Protein AF-A0A5M9Z0C1-F1 (afdb_monomer)

Secondary structure (DSSP, 8-state):
---SSSHHHHHHHHHHHHHT---EEE--GGGPPPHHHHHHHHHHHHHH----EEES-HHHHHTT-SEEEE--SS-TT-S--HHHHHHHGGG-B-HHHHHHT---GGG-EEEE-S---SSSSSHHHHHHHHHH--S-SSB-HHHHTSTTB-HHHHHHHHHHHHHHHHHHHHS---------S-S--EEEETTEEEE-S----HHHHHHHHHHHTT-SEEEEEESSSS-EETTTSTT-EE--EEEHHHHHHHHHTT-S-TTTHHHHHHHHHHHHHHHS-EEEEEEGGGTT-GGGT-SEEEE-

InterPro domains:
  IPR003964 Carbamate kinase [PTHR30409] (169-298)
  IPR006131 Aspartate/ornithine carbamoyltransferase, Asp/Orn-binding domain [PF00185] (1-168)
  IPR036393 Acetylglutamate kinase-like superfamily [G3DSA:3.40.1160.10] (154-300)
  IPR036393 Acetylglutamate kinase-like superfamily [SSF53633] (106-299)
  IPR036901 Aspartate/ornithine carbamoyltransferase superfamily [G3DSA:3.40.50.1370] (1-153)
  IPR036901 Aspartate/ornithine carbamoyltransferase superfamily [SSF53671] (1-172)

Radius of gyration: 29.23 Å; Cα contacts (8 Å, |Δi|>4): 513; chains: 1; bounding box: 68×36×75 Å

Structure (mmCIF, N/CA/C/O backbone):
data_AF-A0A5M9Z0C1-F1
#
_entry.id   AF-A0A5M9Z0C1-F1
#
loop_
_atom_site.group_PDB
_atom_site.id
_atom_site.type_symbol
_atom_site.label_atom_id
_atom_site.label_alt_id
_atom_site.label_comp_id
_atom_site.label_asym_id
_atom_site.label_entity_id
_atom_site.label_seq_id
_atom_site.pdbx_PDB_ins_code
_atom_site.Cartn_x
_atom_site.Cartn_y
_atom_site.Cartn_z
_atom_site.occupancy
_atom_site.B_iso_or_equiv
_atom_site.auth_seq_id
_atom_site.auth_comp_id
_atom_site.auth_asym_id
_atom_site.auth_atom_id
_atom_site.pdbx_PDB_model_num
ATOM 1 N N . MET A 1 1 ? 11.434 -4.788 -15.124 1.00 98.00 1 MET A N 1
ATOM 2 C CA . MET A 1 1 ? 12.426 -5.330 -16.077 1.00 98.00 1 MET A CA 1
ATOM 3 C C . MET A 1 1 ? 13.803 -5.066 -15.500 1.00 98.00 1 MET A C 1
ATOM 5 O O . MET A 1 1 ? 13.953 -4.047 -14.844 1.00 98.00 1 MET A O 1
ATOM 9 N N . GLY A 1 2 ? 14.785 -5.940 -15.724 1.00 97.00 2 GLY A N 1
ATOM 10 C CA . GLY A 1 2 ? 16.167 -5.675 -15.308 1.00 97.00 2 GLY A CA 1
ATOM 11 C C . GLY A 1 2 ? 16.589 -6.477 -14.077 1.00 97.00 2 GLY A C 1
ATOM 12 O O . GLY A 1 2 ? 16.351 -7.685 -14.029 1.00 97.00 2 GLY A O 1
ATOM 13 N N . ASP A 1 3 ? 17.267 -5.837 -13.124 1.00 96.38 3 ASP A N 1
ATOM 14 C CA . ASP A 1 3 ? 17.680 -6.489 -11.877 1.00 96.38 3 ASP A CA 1
ATOM 15 C C . ASP A 1 3 ? 16.463 -6.711 -10.969 1.00 96.38 3 ASP A C 1
ATOM 17 O O . ASP A 1 3 ? 15.737 -5.778 -10.663 1.00 96.38 3 ASP A O 1
ATOM 21 N N . GLY A 1 4 ? 16.203 -7.959 -10.579 1.00 96.19 4 GLY A N 1
ATOM 22 C CA . GLY A 1 4 ? 15.094 -8.310 -9.694 1.00 96.19 4 GLY A CA 1
ATOM 23 C C . GLY A 1 4 ? 15.469 -8.362 -8.215 1.00 96.19 4 GLY A C 1
ATOM 24 O O . GLY A 1 4 ? 14.629 -8.783 -7.418 1.00 96.19 4 GLY A O 1
ATOM 25 N N . ARG A 1 5 ? 16.715 -8.014 -7.859 1.00 92.75 5 ARG A N 1
ATOM 26 C CA . ARG A 1 5 ? 17.241 -7.988 -6.480 1.00 92.75 5 ARG A CA 1
ATOM 27 C C . ARG A 1 5 ? 17.520 -6.590 -5.952 1.00 92.75 5 ARG A C 1
ATOM 29 O O . ARG A 1 5 ? 18.060 -6.455 -4.854 1.00 92.75 5 ARG A O 1
ATOM 36 N N . ASP A 1 6 ? 17.236 -5.569 -6.741 1.00 91.56 6 ASP A N 1
ATOM 37 C CA . ASP A 1 6 ? 17.398 -4.208 -6.281 1.00 91.56 6 ASP A CA 1
ATOM 38 C C . ASP A 1 6 ? 16.243 -3.827 -5.332 1.00 91.56 6 ASP A C 1
ATOM 40 O O . ASP A 1 6 ? 15.186 -4.466 -5.270 1.00 91.56 6 ASP A O 1
ATOM 44 N N . ASN A 1 7 ? 16.455 -2.771 -4.555 1.00 94.56 7 ASN A N 1
ATOM 45 C CA . ASN A 1 7 ? 15.480 -2.329 -3.566 1.00 94.56 7 ASN A CA 1
ATOM 46 C C . ASN A 1 7 ? 14.202 -1.758 -4.201 1.00 94.56 7 ASN A C 1
ATOM 48 O O . ASN A 1 7 ? 13.153 -1.783 -3.547 1.00 94.56 7 ASN A O 1
ATOM 52 N N . VAL A 1 8 ? 14.261 -1.250 -5.438 1.00 96.81 8 VAL A N 1
ATOM 53 C CA . VAL A 1 8 ? 13.081 -0.774 -6.165 1.00 96.81 8 VAL A CA 1
ATOM 54 C C . VAL A 1 8 ? 12.216 -1.961 -6.578 1.00 96.81 8 VAL A C 1
ATOM 56 O O . VAL A 1 8 ? 11.022 -1.943 -6.271 1.00 96.81 8 VAL A O 1
ATOM 59 N N . ALA A 1 9 ? 12.779 -3.023 -7.170 1.00 97.25 9 ALA A N 1
ATOM 60 C CA . ALA A 1 9 ? 12.022 -4.234 -7.502 1.00 97.25 9 ALA A CA 1
ATOM 61 C C . ALA A 1 9 ? 11.402 -4.896 -6.263 1.00 97.25 9 ALA A C 1
ATOM 63 O O . ALA A 1 9 ? 10.215 -5.237 -6.286 1.00 97.25 9 ALA A O 1
ATOM 64 N N . ASP A 1 10 ? 12.166 -5.026 -5.173 1.00 97.62 10 ASP A N 1
ATOM 65 C CA . ASP A 1 10 ? 11.671 -5.573 -3.903 1.00 97.62 10 ASP A CA 1
ATOM 66 C C . ASP A 1 10 ? 10.475 -4.760 -3.376 1.00 97.62 10 ASP A C 1
ATOM 68 O O . ASP A 1 10 ? 9.427 -5.314 -3.024 1.00 97.62 10 ASP A O 1
ATOM 72 N N . SER A 1 11 ? 10.606 -3.428 -3.369 1.00 98.12 11 SER A N 1
ATOM 73 C CA . SER A 1 11 ? 9.557 -2.522 -2.890 1.00 98.12 11 SER A CA 1
ATOM 74 C C . SER A 1 11 ? 8.323 -2.554 -3.789 1.00 98.12 11 SER A C 1
ATOM 76 O O . SER A 1 11 ? 7.203 -2.590 -3.284 1.00 98.12 11 SER A O 1
ATOM 78 N N . LEU A 1 12 ? 8.502 -2.577 -5.114 1.00 98.44 12 LEU A N 1
ATOM 79 C CA . LEU A 1 12 ? 7.403 -2.686 -6.074 1.00 98.44 12 LEU A CA 1
ATOM 80 C C . LEU A 1 12 ? 6.639 -4.000 -5.898 1.00 98.44 12 LEU A C 1
ATOM 82 O O . LEU A 1 12 ? 5.409 -3.983 -5.886 1.00 98.44 12 LEU A O 1
ATOM 86 N N . LEU A 1 13 ? 7.343 -5.120 -5.710 1.00 98.56 13 LEU A N 1
ATOM 87 C CA . LEU A 1 13 ? 6.721 -6.422 -5.484 1.00 98.56 13 LEU A CA 1
ATOM 88 C C . LEU A 1 13 ? 5.891 -6.428 -4.196 1.00 98.56 13 LEU A C 1
ATOM 90 O O . LEU A 1 13 ? 4.723 -6.826 -4.219 1.00 98.56 13 LEU A O 1
ATOM 94 N N . VAL A 1 14 ? 6.459 -5.970 -3.079 1.00 98.44 14 VAL A N 1
ATOM 95 C CA . VAL A 1 14 ? 5.757 -5.961 -1.787 1.00 98.44 14 VAL A CA 1
ATOM 96 C C . VAL A 1 14 ? 4.585 -4.978 -1.802 1.00 98.44 14 VAL A C 1
ATOM 98 O O . VAL A 1 14 ? 3.455 -5.381 -1.526 1.00 98.44 14 VAL A O 1
ATOM 101 N N . CYS A 1 15 ? 4.811 -3.719 -2.184 1.00 98.06 15 CYS A N 1
ATOM 102 C CA . CYS A 1 15 ? 3.764 -2.696 -2.205 1.00 98.06 15 CYS A CA 1
ATOM 103 C C . CYS A 1 15 ? 2.658 -3.027 -3.214 1.00 98.06 15 CYS A C 1
ATOM 105 O O . CYS A 1 15 ? 1.479 -2.874 -2.900 1.00 98.06 15 CYS A O 1
ATOM 107 N N . GLY A 1 16 ? 3.005 -3.526 -4.404 1.00 98.12 16 GLY A N 1
ATOM 108 C CA . GLY A 1 16 ? 2.011 -3.964 -5.384 1.00 98.12 16 GLY A CA 1
ATOM 109 C C . GLY A 1 16 ? 1.149 -5.108 -4.849 1.00 98.12 16 GLY A C 1
ATOM 110 O O . GLY A 1 16 ? -0.075 -5.059 -4.964 1.00 98.12 16 GLY A O 1
ATOM 111 N N . SER A 1 17 ? 1.764 -6.068 -4.148 1.00 98.25 17 SER A N 1
ATOM 112 C CA . SER A 1 17 ? 1.037 -7.149 -3.469 1.00 98.25 17 SER A CA 1
ATOM 113 C C . SER A 1 17 ? 0.090 -6.631 -2.394 1.00 98.25 17 SER A C 1
ATOM 115 O O . SER A 1 17 ? -1.031 -7.117 -2.303 1.00 98.25 17 SER A O 1
ATOM 117 N N . MET A 1 18 ? 0.499 -5.636 -1.603 1.00 97.62 18 MET A N 1
ATOM 118 C CA . MET A 1 18 ? -0.362 -5.013 -0.587 1.00 97.62 18 MET A CA 1
ATOM 119 C C . MET A 1 18 ? -1.577 -4.315 -1.207 1.00 97.62 18 MET A C 1
ATOM 121 O O . MET A 1 18 ? -2.671 -4.372 -0.655 1.00 97.62 18 MET A O 1
ATOM 125 N N . LEU A 1 19 ? -1.391 -3.675 -2.363 1.00 97.50 19 LEU A N 1
ATOM 126 C CA . LEU A 1 19 ? -2.422 -2.886 -3.042 1.00 97.50 19 LEU A CA 1
ATOM 127 C C . LEU A 1 19 ? -3.312 -3.706 -3.994 1.00 97.50 19 LEU A C 1
ATOM 129 O O . LEU A 1 19 ? -4.229 -3.148 -4.591 1.00 97.50 19 LEU A O 1
ATOM 133 N N . GLY A 1 20 ? -3.050 -5.007 -4.167 1.00 97.75 20 GLY A N 1
ATOM 134 C CA . GLY A 1 20 ? -3.789 -5.858 -5.111 1.00 97.75 20 GLY A CA 1
ATOM 135 C C . GLY A 1 20 ? -3.384 -5.673 -6.579 1.00 97.75 20 GLY A C 1
ATOM 136 O O . GLY A 1 20 ? -4.094 -6.118 -7.479 1.00 97.75 20 GLY A O 1
ATOM 137 N N . VAL A 1 21 ? -2.245 -5.028 -6.839 1.00 98.44 21 VAL A N 1
ATOM 138 C CA . VAL A 1 21 ? -1.676 -4.859 -8.183 1.00 98.44 21 VAL A CA 1
ATOM 139 C C . VAL A 1 21 ? -0.875 -6.107 -8.547 1.00 98.44 21 VAL A C 1
ATOM 141 O O . VAL A 1 21 ? -0.069 -6.579 -7.748 1.00 98.44 21 VAL A O 1
ATOM 144 N N . ASN A 1 22 ? -1.065 -6.637 -9.757 1.00 98.62 22 ASN A N 1
ATOM 145 C CA . ASN A 1 22 ? -0.263 -7.755 -10.262 1.00 98.62 22 ASN A CA 1
ATOM 146 C C . ASN A 1 22 ? 1.147 -7.260 -10.608 1.00 98.62 22 ASN A C 1
ATOM 148 O O . ASN A 1 22 ? 1.288 -6.393 -11.472 1.00 98.62 22 ASN A O 1
ATOM 152 N N . VAL A 1 23 ? 2.181 -7.813 -9.967 1.00 98.56 23 VAL A N 1
ATOM 153 C CA . VAL A 1 23 ? 3.574 -7.415 -10.219 1.00 98.56 23 VAL A CA 1
ATOM 154 C C . VAL A 1 23 ? 4.338 -8.535 -10.910 1.00 98.56 23 VAL A C 1
ATOM 156 O O . VAL A 1 23 ? 4.428 -9.656 -10.408 1.00 98.56 23 VAL A O 1
ATOM 159 N N . HIS A 1 24 ? 4.912 -8.225 -12.071 1.00 98.69 24 HIS A N 1
ATOM 160 C CA . HIS A 1 24 ? 5.771 -9.141 -12.813 1.00 98.69 24 HIS A CA 1
ATOM 161 C C . HIS A 1 24 ? 7.235 -8.689 -12.710 1.00 98.69 24 HIS A C 1
ATOM 163 O O . HIS A 1 24 ? 7.625 -7.681 -13.302 1.00 98.69 24 HIS A O 1
ATOM 169 N N . ILE A 1 25 ? 8.061 -9.447 -11.987 1.00 98.62 25 ILE A N 1
ATOM 170 C CA . ILE A 1 25 ? 9.513 -9.261 -11.969 1.00 98.62 25 ILE A CA 1
ATOM 171 C C . ILE A 1 25 ? 10.119 -10.103 -13.088 1.00 98.62 25 ILE A C 1
ATOM 173 O O . ILE A 1 25 ? 10.227 -11.327 -13.004 1.00 98.62 25 ILE A O 1
ATOM 177 N N . VAL A 1 26 ? 10.492 -9.420 -14.164 1.00 98.69 26 VAL A N 1
ATOM 178 C CA . VAL A 1 26 ? 11.073 -10.030 -15.360 1.00 98.69 26 VAL A CA 1
ATOM 179 C C . VAL A 1 26 ? 12.574 -9.784 -15.348 1.00 98.69 26 VAL A C 1
ATOM 181 O O . VAL A 1 26 ? 13.034 -8.663 -15.598 1.00 98.69 26 VAL A O 1
ATOM 184 N N . THR A 1 27 ? 13.318 -10.822 -14.991 1.00 98.38 27 THR A N 1
ATOM 185 C CA . THR A 1 27 ? 14.728 -10.732 -14.607 1.00 98.38 27 THR A CA 1
ATOM 186 C C . THR A 1 27 ? 15.425 -12.071 -14.871 1.00 98.38 27 THR A C 1
ATOM 188 O O . THR A 1 27 ? 14.771 -13.111 -14.835 1.00 98.38 27 THR A O 1
ATOM 191 N N . PRO A 1 28 ? 16.735 -12.119 -15.150 1.00 97.94 28 PRO A N 1
ATOM 192 C CA . PRO A 1 28 ? 17.423 -13.391 -15.355 1.00 97.94 28 PRO A CA 1
ATOM 193 C C . PRO A 1 28 ? 17.531 -14.198 -14.052 1.00 97.94 28 PRO A C 1
ATOM 195 O O . PRO A 1 28 ? 17.702 -13.634 -12.977 1.00 97.94 28 PRO A O 1
ATOM 198 N N . LYS A 1 29 ? 17.512 -15.539 -14.142 1.00 97.19 29 LYS A N 1
ATOM 199 C CA . LYS A 1 29 ? 17.508 -16.463 -12.979 1.00 97.19 29 LYS A CA 1
ATOM 200 C C . LYS A 1 29 ? 18.486 -16.119 -11.843 1.00 97.19 29 LYS A C 1
ATOM 202 O O . LYS A 1 29 ? 18.076 -16.189 -10.684 1.00 97.19 29 LYS A O 1
ATOM 207 N N . PRO A 1 30 ? 19.754 -15.742 -12.110 1.00 96.50 30 PRO A N 1
ATOM 208 C CA . PRO A 1 30 ? 20.691 -15.378 -11.045 1.00 96.50 30 PRO A CA 1
ATOM 209 C C . PRO A 1 30 ? 20.293 -14.126 -10.251 1.00 96.50 30 PRO A C 1
ATOM 211 O O . PRO A 1 30 ? 20.796 -13.948 -9.148 1.00 96.50 30 PRO A O 1
ATOM 214 N N . LEU A 1 31 ? 19.404 -13.291 -10.793 1.00 96.62 31 LEU A N 1
ATOM 215 C CA . LEU A 1 31 ? 18.894 -12.047 -10.213 1.00 96.62 31 LEU A CA 1
ATOM 216 C C . LEU A 1 31 ? 17.405 -12.142 -9.848 1.00 96.62 31 LEU A C 1
ATOM 218 O O . LEU A 1 31 ? 16.738 -11.129 -9.668 1.00 96.62 31 LEU A O 1
ATOM 222 N N . PHE A 1 32 ? 16.869 -13.357 -9.695 1.00 97.94 32 PHE A N 1
ATOM 223 C CA . PHE A 1 32 ? 15.548 -13.520 -9.088 1.00 97.94 32 PHE A CA 1
ATOM 224 C C . PHE A 1 32 ? 15.538 -12.902 -7.685 1.00 97.94 32 PHE A C 1
ATOM 226 O O . PHE A 1 32 ? 16.500 -13.067 -6.920 1.00 97.94 32 PHE A O 1
ATOM 233 N N . THR A 1 33 ? 14.425 -12.239 -7.370 1.00 97.00 33 THR A N 1
ATOM 234 C CA . THR A 1 33 ? 14.113 -11.608 -6.083 1.00 97.00 33 THR A CA 1
ATOM 235 C C . THR A 1 33 ? 14.387 -12.547 -4.916 1.00 97.00 33 THR A C 1
ATOM 237 O O . THR A 1 33 ? 14.154 -13.757 -5.011 1.00 97.00 33 THR A O 1
ATOM 240 N N . HIS A 1 34 ? 14.871 -12.015 -3.795 1.00 97.06 34 HIS A N 1
ATOM 241 C CA . HIS A 1 34 ? 15.214 -12.835 -2.637 1.00 97.06 34 HIS A CA 1
ATOM 242 C C . HIS A 1 34 ? 13.997 -13.611 -2.088 1.00 97.06 34 HIS A C 1
ATOM 244 O O . HIS A 1 34 ? 12.919 -13.029 -1.953 1.00 97.06 34 HIS A O 1
ATOM 250 N N . PRO A 1 35 ? 14.139 -14.907 -1.724 1.00 96.94 35 PRO A N 1
ATOM 251 C CA . PRO A 1 35 ? 13.019 -15.730 -1.250 1.00 96.94 35 PRO A CA 1
ATOM 252 C C . PRO A 1 35 ? 12.250 -15.140 -0.061 1.00 96.94 35 PRO A C 1
ATOM 254 O O . PRO A 1 35 ? 11.033 -15.302 0.022 1.00 96.94 35 PRO A O 1
ATOM 257 N N . ASP A 1 36 ? 12.935 -14.427 0.834 1.00 97.44 36 ASP A N 1
ATOM 258 C CA . ASP A 1 36 ? 1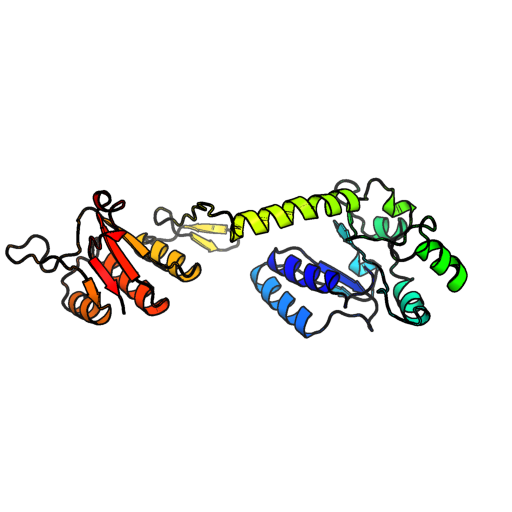2.299 -13.782 1.986 1.00 97.44 36 ASP A CA 1
ATOM 259 C C . ASP A 1 36 ? 11.350 -12.653 1.555 1.00 97.44 36 ASP A C 1
ATOM 261 O O . ASP A 1 36 ? 10.236 -12.554 2.068 1.00 97.44 36 ASP A O 1
ATOM 265 N N . VAL A 1 37 ? 11.732 -11.866 0.543 1.00 98.12 37 VAL A N 1
ATOM 266 C CA . VAL A 1 37 ? 10.883 -10.817 -0.047 1.00 98.12 37 VAL A CA 1
ATOM 267 C C . VAL A 1 37 ? 9.705 -11.437 -0.795 1.00 98.12 37 VAL A C 1
ATOM 269 O O . VAL A 1 37 ? 8.567 -11.000 -0.621 1.00 98.12 37 VAL A O 1
ATOM 272 N N . GLN A 1 38 ? 9.941 -12.516 -1.553 1.00 97.88 38 GLN A N 1
ATOM 273 C CA . GLN A 1 38 ? 8.863 -13.261 -2.216 1.00 97.88 38 GLN A CA 1
ATOM 274 C C . GLN A 1 38 ? 7.824 -13.762 -1.208 1.00 97.88 38 GLN A C 1
ATOM 276 O O . GLN A 1 38 ? 6.625 -13.664 -1.456 1.00 97.88 38 GLN A O 1
ATOM 281 N N . LYS A 1 39 ? 8.269 -14.260 -0.047 1.00 98.00 39 LYS A N 1
ATOM 282 C CA . LYS A 1 39 ? 7.379 -14.722 1.023 1.00 98.00 39 LYS A CA 1
ATOM 283 C C . LYS A 1 39 ? 6.549 -13.581 1.614 1.00 98.00 39 LYS A C 1
ATOM 285 O O . LYS A 1 39 ? 5.355 -13.767 1.837 1.00 98.00 39 LYS A O 1
ATOM 290 N N . ILE A 1 40 ? 7.153 -12.413 1.846 1.00 98.06 40 ILE A N 1
ATOM 291 C CA . ILE A 1 40 ? 6.432 -11.218 2.315 1.00 98.06 40 ILE A CA 1
ATOM 292 C C . ILE A 1 40 ? 5.348 -10.827 1.302 1.00 98.06 40 ILE A C 1
ATOM 294 O O . ILE A 1 40 ? 4.185 -10.675 1.669 1.00 98.06 40 ILE A O 1
ATOM 298 N N . ALA A 1 41 ? 5.711 -10.736 0.022 1.00 98.12 41 ALA A N 1
ATOM 299 C CA . ALA A 1 41 ? 4.785 -10.409 -1.056 1.00 98.12 41 ALA A CA 1
ATOM 300 C C . ALA A 1 41 ? 3.652 -11.440 -1.194 1.00 98.12 41 ALA A C 1
ATOM 302 O O . ALA A 1 41 ? 2.490 -11.068 -1.338 1.00 98.12 41 ALA A O 1
ATOM 303 N N . GLN A 1 42 ? 3.967 -12.736 -1.084 1.00 97.50 42 GLN A N 1
ATOM 304 C CA . GLN A 1 42 ? 2.987 -13.823 -1.142 1.00 97.50 42 GLN A CA 1
ATOM 305 C C . GLN A 1 42 ? 1.933 -13.704 -0.035 1.00 97.50 42 GLN A C 1
ATOM 307 O O . GLN A 1 42 ? 0.760 -13.951 -0.304 1.00 97.50 42 GLN A O 1
ATOM 312 N N . ASN A 1 43 ? 2.330 -13.323 1.184 1.00 97.31 43 ASN A N 1
ATOM 313 C CA . ASN A 1 43 ? 1.390 -13.140 2.290 1.00 97.31 43 ASN A CA 1
ATOM 314 C C . ASN A 1 43 ? 0.388 -12.022 1.976 1.00 97.31 43 ASN A C 1
ATOM 316 O O . ASN A 1 43 ? -0.812 -12.240 2.066 1.00 97.31 43 ASN A O 1
ATOM 320 N N . PHE A 1 44 ? 0.863 -10.861 1.517 1.00 98.12 44 PHE A N 1
ATOM 321 C CA . PHE A 1 44 ? -0.033 -9.765 1.134 1.00 98.12 44 PHE A CA 1
ATOM 322 C C . PHE A 1 44 ? -0.906 -10.100 -0.080 1.00 98.12 44 PHE A C 1
ATOM 324 O O . PHE A 1 44 ? -2.074 -9.722 -0.129 1.00 98.12 44 PHE A O 1
ATOM 331 N N . ALA A 1 45 ? -0.366 -10.843 -1.048 1.00 97.12 45 ALA A N 1
ATOM 332 C CA . ALA A 1 45 ? -1.100 -11.265 -2.234 1.00 97.12 45 ALA A CA 1
ATOM 333 C C . ALA A 1 45 ? -2.260 -12.228 -1.917 1.00 97.12 45 ALA A C 1
ATOM 335 O O . ALA A 1 45 ? -3.259 -12.224 -2.637 1.00 97.12 45 ALA A O 1
ATOM 336 N N . GLN A 1 46 ? -2.159 -13.032 -0.847 1.00 96.12 46 GLN A N 1
ATOM 337 C CA . GLN A 1 46 ? -3.261 -13.892 -0.390 1.00 96.12 46 GLN A CA 1
ATOM 338 C C . GLN A 1 46 ? -4.478 -13.071 0.052 1.00 96.12 46 GLN A C 1
ATOM 340 O O . GLN A 1 46 ? -5.604 -13.461 -0.255 1.00 96.12 46 GLN A O 1
ATOM 345 N N . ASP A 1 47 ? -4.247 -11.930 0.702 1.00 93.50 47 ASP A N 1
ATOM 346 C CA . ASP A 1 47 ? -5.312 -11.056 1.197 1.00 93.50 47 ASP A CA 1
ATOM 347 C C . ASP A 1 47 ? -5.861 -10.135 0.097 1.00 93.50 47 ASP A C 1
ATOM 349 O O . ASP A 1 47 ? -7.069 -9.915 0.002 1.00 93.50 47 ASP A O 1
ATOM 353 N N . SER A 1 48 ? -4.984 -9.605 -0.762 1.00 97.25 48 SER A N 1
ATOM 354 C CA . SER A 1 48 ? -5.359 -8.622 -1.788 1.00 97.25 48 SER A CA 1
ATOM 355 C C . SER A 1 48 ? -5.856 -9.234 -3.102 1.00 97.25 48 SER A C 1
ATOM 357 O O . SER A 1 48 ? -6.502 -8.552 -3.899 1.00 97.25 48 SER A O 1
ATOM 359 N N . GLY A 1 49 ? -5.538 -10.507 -3.362 1.00 96.50 49 GLY A N 1
ATOM 360 C CA . GLY A 1 49 ? -5.813 -11.181 -4.633 1.00 96.50 49 GLY A CA 1
ATOM 361 C C . GLY A 1 49 ? -4.815 -10.871 -5.757 1.00 96.50 49 GLY A C 1
ATOM 362 O O . GLY A 1 49 ? -5.066 -11.261 -6.904 1.00 96.50 49 GLY A O 1
ATOM 363 N N . SER A 1 50 ? -3.699 -10.194 -5.454 1.00 98.00 50 SER A N 1
ATOM 364 C CA . SER A 1 50 ? -2.621 -9.937 -6.418 1.00 98.00 50 SER A CA 1
ATOM 365 C C . SER A 1 50 ? -2.039 -11.237 -6.995 1.00 98.00 50 SER A C 1
ATOM 367 O O . SER A 1 50 ? -1.872 -12.245 -6.304 1.00 98.00 50 SER A O 1
ATOM 369 N N . LYS A 1 51 ? -1.711 -11.221 -8.291 1.00 97.69 51 LYS A N 1
ATOM 370 C CA . LYS A 1 51 ? -1.097 -12.338 -9.019 1.00 97.69 51 LYS A CA 1
ATOM 371 C C . LYS A 1 51 ? 0.312 -11.958 -9.452 1.00 97.69 51 LYS A C 1
ATOM 373 O O . LYS A 1 51 ? 0.519 -11.463 -10.557 1.00 97.69 51 LYS A O 1
ATOM 378 N N . ASN A 1 52 ? 1.276 -12.207 -8.575 1.00 97.81 52 ASN A N 1
ATOM 379 C CA . ASN A 1 52 ? 2.678 -11.935 -8.866 1.00 97.81 52 ASN A CA 1
ATOM 380 C C . ASN A 1 52 ? 3.309 -13.013 -9.752 1.00 97.81 52 ASN A C 1
ATOM 382 O O . ASN A 1 52 ? 2.963 -14.193 -9.662 1.00 97.81 52 ASN A O 1
ATOM 386 N N . LEU A 1 53 ? 4.283 -12.605 -10.564 1.00 98.38 53 LEU A N 1
ATOM 387 C CA . LEU A 1 53 ? 5.077 -13.486 -11.419 1.00 98.38 53 LEU A CA 1
ATOM 388 C C . LEU A 1 53 ? 6.553 -13.092 -11.336 1.00 98.38 53 LEU A C 1
ATOM 390 O O . LEU A 1 53 ? 6.890 -11.927 -11.505 1.00 98.38 53 LEU A O 1
ATOM 394 N N . ILE A 1 54 ? 7.439 -14.065 -11.136 1.00 98.44 54 ILE A N 1
ATOM 395 C CA . ILE A 1 54 ? 8.890 -13.882 -11.260 1.00 98.44 54 ILE A CA 1
ATOM 396 C C . ILE A 1 54 ? 9.364 -14.832 -12.354 1.00 98.44 54 ILE A C 1
ATOM 398 O O . ILE A 1 54 ? 9.135 -16.039 -12.259 1.00 98.44 54 ILE A O 1
ATOM 402 N N . THR A 1 55 ? 9.956 -14.296 -13.420 1.00 98.62 55 THR A N 1
ATOM 403 C CA . THR A 1 55 ? 10.287 -15.078 -14.620 1.00 98.62 55 THR A CA 1
ATOM 404 C C . THR A 1 55 ? 11.489 -14.508 -15.369 1.00 98.62 55 THR A C 1
ATOM 406 O O . THR A 1 55 ? 11.717 -13.300 -15.362 1.00 98.62 55 THR A O 1
ATOM 409 N N . ASP A 1 56 ? 12.241 -15.378 -16.045 1.00 98.50 56 ASP A N 1
ATOM 410 C CA . ASP A 1 56 ? 13.255 -15.008 -17.038 1.00 98.50 56 ASP A CA 1
ATOM 411 C C . ASP A 1 56 ? 12.703 -14.987 -18.478 1.00 98.50 56 ASP A C 1
ATOM 413 O O . ASP A 1 56 ? 13.421 -14.653 -19.421 1.00 98.50 56 ASP A O 1
ATOM 417 N N . ASP A 1 57 ? 11.417 -15.306 -18.665 1.00 98.56 57 ASP A N 1
ATOM 418 C CA . ASP A 1 57 ? 10.726 -15.196 -19.951 1.00 98.56 57 ASP A CA 1
ATOM 419 C C . ASP A 1 57 ? 10.139 -13.788 -20.140 1.00 98.56 57 ASP A C 1
ATOM 421 O O . ASP A 1 57 ? 9.121 -13.414 -19.548 1.00 98.56 57 ASP A O 1
ATOM 425 N N . ILE A 1 58 ? 10.772 -13.011 -21.021 1.00 98.38 58 ILE A N 1
ATOM 426 C CA . ILE A 1 58 ? 10.356 -11.643 -21.348 1.00 98.38 58 ILE A CA 1
ATOM 427 C C . ILE A 1 58 ? 8.941 -11.602 -21.926 1.00 98.38 58 ILE A C 1
ATOM 429 O O . ILE A 1 58 ? 8.146 -10.758 -21.520 1.00 98.38 58 ILE A O 1
ATOM 433 N N . ALA A 1 59 ? 8.608 -12.493 -22.863 1.00 97.69 59 ALA A N 1
ATOM 434 C CA . ALA A 1 59 ? 7.318 -12.462 -23.546 1.00 97.69 59 ALA A CA 1
ATOM 435 C C . ALA A 1 59 ? 6.174 -12.824 -22.595 1.00 97.69 59 ALA A C 1
ATOM 437 O O . ALA A 1 59 ? 5.106 -12.216 -22.654 1.00 97.69 59 ALA A O 1
ATOM 438 N N . GLN A 1 60 ? 6.406 -13.783 -21.696 1.00 98.38 60 GLN A N 1
ATOM 439 C CA . GLN A 1 60 ? 5.465 -14.100 -20.627 1.00 98.38 60 GLN A CA 1
ATOM 440 C C . GLN A 1 60 ? 5.310 -12.922 -19.658 1.00 98.38 60 GLN A C 1
ATOM 442 O O . GLN A 1 60 ? 4.189 -12.570 -19.294 1.00 98.38 60 GLN A O 1
ATOM 447 N N . GLY A 1 61 ? 6.430 -12.325 -19.251 1.00 98.19 61 GLY A N 1
ATOM 448 C CA . GLY A 1 61 ? 6.480 -11.305 -18.215 1.00 98.19 61 GLY A CA 1
ATOM 449 C C . GLY A 1 61 ? 5.829 -9.977 -18.600 1.00 98.19 61 GLY A C 1
ATOM 450 O O . GLY A 1 61 ? 5.131 -9.388 -17.782 1.00 98.19 61 GLY A O 1
ATOM 451 N N . VAL A 1 62 ? 6.003 -9.506 -19.839 1.00 98.38 62 VAL A N 1
ATOM 452 C CA . VAL A 1 62 ? 5.459 -8.197 -20.259 1.00 98.38 62 VAL A CA 1
ATOM 453 C C . VAL A 1 62 ? 4.011 -8.258 -20.748 1.00 98.38 62 VAL A C 1
ATOM 455 O O . VAL A 1 62 ? 3.360 -7.224 -20.878 1.00 98.38 62 VAL A O 1
ATOM 458 N N . LYS A 1 63 ? 3.484 -9.453 -21.039 1.00 98.50 63 LYS A N 1
ATOM 459 C CA . LYS A 1 63 ? 2.158 -9.620 -21.643 1.00 98.50 63 LYS A CA 1
ATOM 460 C C . LYS A 1 63 ? 1.053 -9.018 -20.769 1.00 98.50 63 LYS A C 1
ATOM 462 O O . LYS A 1 63 ? 0.843 -9.445 -19.637 1.00 98.50 63 LYS A O 1
ATOM 467 N N . GLY A 1 64 ? 0.298 -8.084 -21.342 1.00 98.38 64 GLY A N 1
ATOM 468 C CA . GLY A 1 64 ? -0.809 -7.383 -20.696 1.00 98.38 64 GLY A CA 1
ATOM 469 C C . GLY A 1 64 ? -0.384 -6.364 -19.639 1.00 98.38 64 GLY A C 1
ATOM 470 O O . GLY A 1 64 ? -1.235 -5.916 -18.877 1.00 98.38 64 GLY A O 1
ATOM 471 N N . ALA A 1 65 ? 0.904 -6.013 -19.550 1.00 98.62 65 ALA A N 1
ATOM 472 C CA . ALA A 1 65 ? 1.365 -5.007 -18.602 1.00 98.62 65 ALA A CA 1
ATOM 473 C C . ALA A 1 65 ? 0.791 -3.625 -18.952 1.00 98.62 65 ALA A C 1
ATOM 475 O O . ALA A 1 65 ? 0.863 -3.192 -20.102 1.00 98.62 65 ALA A O 1
ATOM 476 N N . ASN A 1 66 ? 0.253 -2.924 -17.953 1.00 98.81 66 ASN A N 1
ATOM 477 C CA . ASN A 1 66 ? -0.131 -1.513 -18.070 1.00 98.81 66 ASN A CA 1
ATOM 478 C C . ASN A 1 66 ? 1.044 -0.564 -17.803 1.00 98.81 66 ASN A C 1
ATOM 480 O O . ASN A 1 66 ? 1.059 0.567 -18.275 1.00 98.81 66 ASN A O 1
ATOM 484 N N . VAL A 1 67 ? 2.037 -1.032 -17.048 1.00 98.88 67 VAL A N 1
ATOM 485 C CA . VAL A 1 67 ? 3.245 -0.283 -16.706 1.00 98.88 67 VAL A CA 1
ATOM 486 C C . VAL A 1 67 ? 4.447 -1.171 -16.990 1.00 98.88 67 VAL A C 1
ATOM 488 O O . VAL A 1 67 ? 4.530 -2.284 -16.469 1.00 98.88 67 VAL A O 1
ATOM 491 N N . VAL A 1 68 ? 5.389 -0.678 -17.790 1.00 98.81 68 VAL A N 1
ATOM 492 C CA . VAL A 1 68 ? 6.720 -1.278 -17.921 1.00 98.81 68 VAL A CA 1
ATOM 493 C C . VAL A 1 68 ? 7.695 -0.418 -17.129 1.00 98.81 68 VAL A C 1
ATOM 495 O O . VAL A 1 68 ? 7.910 0.745 -17.456 1.00 98.81 68 VAL A O 1
ATOM 498 N N . TYR A 1 69 ? 8.259 -1.000 -16.073 1.00 98.88 69 TYR A N 1
ATOM 499 C CA . TYR A 1 69 ? 9.185 -0.332 -15.162 1.00 98.88 69 TYR A CA 1
ATOM 500 C C . TYR A 1 69 ? 10.580 -0.951 -15.271 1.00 98.88 69 TYR A C 1
ATOM 502 O O . TYR A 1 69 ? 10.702 -2.182 -15.324 1.00 98.88 69 TYR A O 1
ATOM 510 N N . THR A 1 70 ? 11.624 -0.128 -15.273 1.00 98.62 70 THR A N 1
ATOM 511 C CA . THR A 1 70 ? 13.020 -0.569 -15.130 1.00 98.62 70 THR A CA 1
ATOM 512 C C . THR A 1 70 ? 13.797 0.408 -14.252 1.00 98.62 70 THR A C 1
ATOM 514 O O . THR A 1 70 ? 13.334 1.519 -14.006 1.00 98.62 70 THR A O 1
ATOM 517 N N . ASP A 1 71 ? 14.960 -0.027 -13.788 1.00 97.69 71 ASP A N 1
ATOM 518 C CA . ASP A 1 71 ? 15.958 0.808 -13.123 1.00 97.69 71 ASP A CA 1
ATOM 519 C C . ASP A 1 71 ? 17.352 0.493 -13.696 1.00 97.69 71 ASP A C 1
ATOM 521 O O . ASP A 1 71 ? 17.525 -0.486 -14.443 1.00 97.69 71 ASP A O 1
ATOM 525 N N . VAL A 1 72 ? 18.336 1.317 -13.343 1.00 94.44 72 VAL A N 1
ATOM 526 C CA . VAL A 1 72 ? 19.745 1.140 -13.658 1.00 94.44 72 VAL A CA 1
ATOM 527 C C . VAL A 1 72 ? 20.210 -0.249 -13.250 1.00 94.44 72 VAL A C 1
ATOM 529 O O . VAL A 1 72 ? 19.923 -0.776 -12.177 1.00 94.44 72 VAL A O 1
ATOM 532 N N . TRP A 1 73 ? 20.988 -0.868 -14.126 1.00 91.94 73 TRP A N 1
ATOM 533 C CA . TRP A 1 73 ? 21.472 -2.223 -13.888 1.00 91.94 73 TRP A CA 1
ATOM 534 C C . TRP A 1 73 ? 22.564 -2.306 -12.838 1.00 91.94 73 TRP A C 1
ATOM 536 O O . TRP A 1 73 ? 22.810 -3.391 -12.322 1.00 91.94 73 TRP A O 1
ATOM 546 N N . VAL A 1 74 ? 23.264 -1.206 -12.584 1.00 84.44 74 VAL A N 1
ATOM 547 C CA . VAL A 1 74 ? 24.513 -1.163 -11.826 1.00 84.44 74 VAL A CA 1
ATOM 548 C C . VAL A 1 74 ? 24.515 0.041 -10.902 1.00 84.44 74 VAL A C 1
ATOM 550 O O . VAL A 1 74 ? 24.026 1.114 -11.253 1.00 84.44 74 VAL A O 1
ATOM 553 N N . SER A 1 75 ? 25.080 -0.138 -9.713 1.00 74.88 75 SER A N 1
ATOM 554 C CA . SER A 1 75 ? 25.185 0.922 -8.712 1.00 74.88 75 SER A CA 1
ATOM 555 C C . SER A 1 75 ? 26.578 1.553 -8.707 1.00 74.88 75 SER A C 1
ATOM 557 O O . SER A 1 75 ? 27.583 0.922 -9.048 1.00 74.88 75 SER A O 1
ATOM 559 N N . MET A 1 76 ? 26.653 2.812 -8.266 1.00 64.94 76 MET A N 1
ATOM 560 C CA . MET A 1 76 ? 27.930 3.501 -8.068 1.00 64.94 76 MET A CA 1
ATOM 561 C C . MET A 1 76 ? 28.782 2.751 -7.028 1.00 64.94 76 MET A C 1
ATOM 563 O O . MET A 1 76 ? 28.355 2.578 -5.889 1.00 64.94 76 MET A O 1
ATOM 567 N N . GLY A 1 77 ? 29.990 2.322 -7.415 1.00 64.50 77 GLY A N 1
ATOM 568 C CA . GLY A 1 77 ? 30.954 1.642 -6.533 1.00 64.50 77 GLY A CA 1
ATOM 569 C C . GLY A 1 77 ? 31.318 0.204 -6.926 1.00 64.50 77 GLY A C 1
ATOM 570 O O . GLY A 1 77 ? 32.259 -0.353 -6.362 1.00 64.50 77 GLY A O 1
ATOM 571 N N . GLU A 1 78 ? 30.630 -0.400 -7.900 1.00 70.31 78 GLU A N 1
ATOM 572 C CA . GLU A 1 78 ? 31.035 -1.689 -8.481 1.00 70.31 78 GLU A CA 1
ATOM 573 C C . GLU A 1 78 ? 32.207 -1.501 -9.475 1.00 70.31 78 GLU A C 1
ATOM 575 O O . GLU A 1 78 ? 32.168 -0.609 -10.320 1.00 70.31 78 GLU A O 1
ATOM 580 N N . ASN A 1 79 ? 33.257 -2.332 -9.389 1.00 66.44 79 ASN A N 1
ATOM 581 C CA . ASN A 1 79 ? 34.512 -2.134 -10.144 1.00 66.44 79 ASN A CA 1
ATOM 582 C C . ASN A 1 79 ? 34.479 -2.657 -11.599 1.00 66.44 79 ASN A C 1
ATOM 584 O O . ASN A 1 79 ? 35.192 -2.141 -12.465 1.00 66.44 79 ASN A O 1
ATOM 588 N N . ASP A 1 80 ? 33.665 -3.676 -11.886 1.00 80.31 80 ASP A N 1
ATOM 589 C CA . ASP A 1 80 ? 33.474 -4.233 -13.229 1.00 80.31 80 ASP A CA 1
ATOM 590 C C . ASP A 1 80 ? 32.000 -4.583 -13.447 1.00 80.31 80 ASP A C 1
ATOM 592 O O . ASP A 1 80 ? 31.417 -5.363 -12.697 1.00 80.31 80 ASP A O 1
ATOM 596 N N . TRP A 1 81 ? 31.402 -3.994 -14.482 1.00 87.25 81 TRP A N 1
ATOM 597 C CA . TRP A 1 81 ? 29.988 -4.164 -14.818 1.00 87.25 81 TRP A CA 1
ATOM 598 C C . TRP A 1 81 ? 29.767 -5.182 -15.934 1.00 87.25 81 TRP A C 1
ATOM 600 O O . TRP A 1 81 ? 28.625 -5.455 -16.293 1.00 87.25 81 TRP A O 1
ATOM 610 N N . SER A 1 82 ? 30.835 -5.760 -16.491 1.00 89.69 82 SER A N 1
ATOM 611 C CA . SER A 1 82 ? 30.776 -6.572 -17.711 1.00 89.69 82 SER A CA 1
ATOM 612 C C . SER A 1 82 ? 29.826 -7.766 -17.593 1.00 89.69 82 SER A C 1
ATOM 614 O O . SER A 1 82 ? 29.008 -7.998 -18.486 1.00 89.69 82 SER A O 1
ATOM 616 N N . GLU A 1 83 ? 29.894 -8.518 -16.488 1.00 90.06 83 GLU A N 1
ATOM 617 C CA . GLU A 1 83 ? 29.007 -9.669 -16.268 1.00 90.06 83 GLU A CA 1
ATOM 618 C C . GLU A 1 83 ? 27.549 -9.241 -16.101 1.00 90.06 83 GLU A C 1
ATOM 620 O O . GLU A 1 83 ? 26.649 -9.842 -16.691 1.00 90.06 83 GLU A O 1
ATOM 625 N N . ARG A 1 84 ? 27.326 -8.163 -15.348 1.00 91.19 84 ARG A N 1
ATOM 626 C CA . ARG A 1 84 ? 25.997 -7.639 -15.033 1.00 91.19 84 ARG A CA 1
ATOM 627 C C . ARG A 1 84 ? 25.317 -7.055 -16.270 1.00 91.19 84 ARG A C 1
ATOM 629 O O . ARG A 1 84 ? 24.184 -7.417 -16.575 1.00 91.19 84 ARG A O 1
ATOM 636 N N . ILE A 1 85 ? 26.054 -6.277 -17.062 1.00 93.88 85 ILE A N 1
ATOM 637 C CA . ILE A 1 85 ? 25.635 -5.780 -18.377 1.00 93.88 85 ILE A CA 1
ATOM 638 C C . ILE A 1 85 ? 25.298 -6.946 -19.306 1.00 93.88 85 ILE A C 1
ATOM 640 O O . ILE A 1 85 ? 24.234 -6.956 -19.917 1.00 93.88 85 ILE A O 1
ATOM 644 N N . LYS A 1 86 ? 26.169 -7.957 -19.415 1.00 94.38 86 LYS A N 1
ATOM 645 C CA . LYS A 1 86 ? 25.917 -9.118 -20.283 1.00 94.38 86 LYS A CA 1
ATOM 646 C C . LYS A 1 86 ? 24.631 -9.850 -19.895 1.00 94.38 86 LYS A C 1
ATOM 648 O O . LYS A 1 86 ? 23.901 -10.306 -20.775 1.00 94.38 86 LYS A O 1
ATOM 653 N N . LEU A 1 87 ? 24.378 -9.967 -18.595 1.00 95.69 87 LEU A N 1
ATOM 654 C CA . LEU A 1 87 ? 23.220 -10.653 -18.040 1.00 95.69 87 LEU A CA 1
ATOM 655 C C . LEU A 1 87 ? 21.914 -9.872 -18.266 1.00 95.69 87 LEU A C 1
ATOM 657 O O . LEU A 1 87 ? 20.889 -10.480 -18.572 1.00 95.69 87 LEU A O 1
ATOM 661 N N . LEU A 1 88 ? 21.960 -8.542 -18.148 1.00 97.00 88 LEU A N 1
ATOM 662 C CA . LEU A 1 88 ? 20.784 -7.666 -18.159 1.00 97.00 88 LEU A CA 1
ATOM 663 C C . LEU A 1 88 ? 20.475 -7.034 -19.518 1.00 97.00 88 LEU A C 1
ATOM 665 O O . LEU A 1 88 ? 19.325 -6.690 -19.766 1.00 97.00 88 LEU A O 1
ATOM 669 N N . LYS A 1 89 ? 21.438 -6.976 -20.443 1.00 96.94 89 LYS A N 1
ATOM 670 C CA . LYS A 1 89 ? 21.244 -6.438 -21.801 1.00 96.94 89 LYS A CA 1
ATOM 671 C C . LYS A 1 89 ? 20.038 -7.014 -22.562 1.00 96.94 89 LYS A C 1
ATOM 673 O O . LYS A 1 89 ? 19.377 -6.253 -23.262 1.00 96.94 89 LYS A O 1
ATOM 678 N N . PRO A 1 90 ? 19.683 -8.312 -22.455 1.00 97.75 90 PRO A N 1
ATOM 679 C CA . PRO A 1 90 ? 18.457 -8.824 -23.075 1.00 97.75 90 PRO A CA 1
ATOM 680 C C . PRO A 1 90 ? 17.159 -8.201 -22.530 1.00 97.75 90 PRO A C 1
ATOM 682 O O . PRO A 1 90 ? 16.130 -8.284 -23.193 1.00 97.75 90 PRO A O 1
ATOM 685 N N . TYR A 1 91 ? 17.207 -7.592 -21.343 1.00 98.31 91 TYR A N 1
ATOM 686 C CA . TYR A 1 91 ? 16.076 -7.009 -20.621 1.00 98.31 91 TYR A CA 1
ATOM 687 C C . TYR A 1 91 ? 15.970 -5.484 -20.789 1.00 98.31 91 TYR A C 1
ATOM 689 O O . TYR A 1 91 ? 15.118 -4.884 -20.136 1.00 98.31 91 TYR A O 1
ATOM 697 N N . THR A 1 92 ? 16.777 -4.859 -21.661 1.00 98.50 92 THR A N 1
ATOM 698 C CA . THR A 1 92 ? 16.617 -3.441 -22.031 1.00 98.50 92 THR A CA 1
ATOM 699 C C . THR A 1 92 ? 15.195 -3.163 -22.504 1.00 98.50 92 THR A C 1
ATOM 701 O O . THR A 1 92 ? 14.682 -3.831 -23.411 1.00 98.50 92 THR A O 1
ATOM 704 N N . VAL A 1 93 ? 14.579 -2.129 -21.941 1.00 98.75 93 VAL A N 1
ATOM 705 C CA . VAL A 1 93 ? 13.266 -1.656 -22.364 1.00 98.75 93 VAL A CA 1
ATOM 706 C C . VAL A 1 93 ? 13.405 -0.910 -23.689 1.00 98.75 93 VAL A C 1
ATOM 708 O O . VAL A 1 93 ? 13.935 0.194 -23.767 1.00 98.75 93 VAL A O 1
ATOM 711 N N . THR A 1 94 ? 12.922 -1.550 -24.749 1.00 98.69 94 THR A N 1
ATOM 712 C CA . THR A 1 94 ? 12.902 -1.037 -26.128 1.00 98.69 94 THR A CA 1
ATOM 713 C C . THR A 1 94 ? 11.459 -0.847 -26.592 1.00 98.69 94 THR A C 1
ATOM 715 O O . THR A 1 94 ? 10.545 -1.462 -26.036 1.00 98.69 94 THR A O 1
ATOM 718 N N . MET A 1 95 ? 11.225 -0.102 -27.678 1.00 98.62 95 MET A N 1
ATOM 719 C CA . MET A 1 95 ? 9.879 -0.007 -28.270 1.00 98.62 95 MET A CA 1
ATOM 720 C C . MET A 1 95 ? 9.294 -1.368 -28.649 1.00 98.62 95 MET A C 1
ATOM 722 O O . MET A 1 95 ? 8.100 -1.609 -28.475 1.00 98.62 95 MET A O 1
ATOM 726 N N . LYS A 1 96 ? 10.140 -2.301 -29.097 1.00 98.31 96 LYS A N 1
ATOM 727 C CA . LYS A 1 96 ? 9.726 -3.683 -29.355 1.00 98.31 96 LYS A CA 1
ATOM 728 C C . LYS A 1 96 ? 9.197 -4.354 -28.084 1.00 98.31 96 LYS A C 1
ATOM 730 O O . LYS A 1 96 ? 8.181 -5.038 -28.145 1.00 98.31 96 LYS A O 1
ATOM 735 N N . MET A 1 97 ? 9.856 -4.155 -26.943 1.00 98.25 97 MET A N 1
ATOM 736 C CA . MET A 1 97 ? 9.399 -4.691 -25.657 1.00 98.25 97 MET A CA 1
ATOM 737 C C . MET A 1 97 ? 8.077 -4.055 -25.213 1.00 98.25 97 MET A C 1
ATOM 739 O O . MET A 1 97 ? 7.182 -4.774 -24.777 1.00 98.25 97 MET A O 1
ATOM 743 N N . MET A 1 98 ? 7.921 -2.740 -25.396 1.00 98.62 98 MET A N 1
ATOM 744 C CA . MET A 1 98 ? 6.654 -2.048 -25.130 1.00 98.62 98 MET A CA 1
ATOM 745 C C . MET A 1 98 ? 5.512 -2.637 -25.975 1.00 98.62 98 MET A C 1
ATOM 747 O O . MET A 1 98 ? 4.444 -2.939 -25.449 1.00 98.62 98 MET A O 1
ATOM 751 N N . GLN A 1 99 ? 5.751 -2.908 -27.262 1.00 98.19 99 GLN A N 1
ATOM 752 C CA . GLN A 1 99 ? 4.771 -3.538 -28.159 1.00 98.19 99 GLN A CA 1
ATOM 753 C C . GLN A 1 99 ? 4.453 -4.995 -27.785 1.00 98.19 99 GLN A C 1
ATOM 755 O O . GLN A 1 99 ? 3.323 -5.446 -27.971 1.00 98.19 99 GLN A O 1
ATOM 760 N N . MET A 1 100 ? 5.423 -5.740 -27.239 1.00 98.25 100 MET A N 1
ATOM 761 C CA . MET A 1 100 ? 5.228 -7.131 -26.797 1.00 98.25 100 MET A CA 1
ATOM 762 C C . MET A 1 100 ? 4.215 -7.268 -25.656 1.00 98.25 100 MET A C 1
ATOM 764 O O . MET A 1 100 ? 3.703 -8.368 -25.442 1.00 98.25 100 MET A O 1
ATOM 768 N N . THR A 1 101 ? 3.896 -6.178 -24.951 1.00 98.56 101 THR A N 1
ATOM 769 C CA . THR A 1 101 ? 2.822 -6.179 -23.951 1.00 98.56 101 THR A CA 1
ATOM 770 C C . THR A 1 101 ? 1.472 -6.538 -24.581 1.00 98.56 101 THR A C 1
ATOM 772 O O . THR A 1 101 ? 0.679 -7.250 -23.968 1.00 98.56 101 THR A O 1
ATOM 775 N N . GLY A 1 102 ? 1.217 -6.101 -25.821 1.00 98.38 102 GLY A N 1
ATOM 776 C CA . GLY A 1 102 ? -0.095 -6.196 -26.464 1.00 98.38 102 GLY A CA 1
ATOM 777 C C . GLY A 1 102 ? -1.165 -5.302 -25.824 1.00 98.38 102 GLY A C 1
ATOM 778 O O . GLY A 1 102 ? -2.345 -5.448 -26.146 1.00 98.38 102 GLY A O 1
ATOM 779 N N . THR A 1 103 ? -0.770 -4.410 -24.916 1.00 98.56 103 THR A N 1
ATOM 780 C CA . THR A 1 103 ? -1.657 -3.468 -24.231 1.00 98.56 103 THR A CA 1
ATOM 781 C C . THR A 1 103 ? -1.951 -2.276 -25.150 1.00 98.56 103 THR A C 1
ATOM 783 O O . THR A 1 103 ? -1.020 -1.777 -25.785 1.00 98.56 103 THR A O 1
ATOM 786 N N . PRO A 1 104 ? -3.210 -1.805 -25.251 1.00 98.44 104 PRO A N 1
ATOM 787 C CA . PRO A 1 104 ? -3.541 -0.592 -25.999 1.00 98.44 104 PRO A CA 1
ATOM 788 C C . PRO A 1 104 ? -2.740 0.631 -25.533 1.00 98.44 104 PRO A C 1
ATOM 790 O O . PRO A 1 104 ? -2.472 0.787 -24.342 1.00 98.44 104 PRO A O 1
ATOM 793 N N . ASP A 1 105 ? -2.396 1.521 -26.466 1.00 98.00 105 ASP A N 1
ATOM 794 C CA . ASP A 1 105 ? -1.532 2.680 -26.201 1.00 98.00 105 ASP A CA 1
ATOM 795 C C . ASP A 1 105 ? -2.061 3.622 -25.102 1.00 98.00 105 ASP A C 1
ATOM 797 O O . ASP A 1 105 ? -1.271 4.280 -24.434 1.00 98.00 105 ASP A O 1
ATOM 801 N N . ASP A 1 106 ? -3.380 3.708 -24.913 1.00 97.75 106 ASP A N 1
ATOM 802 C CA . ASP A 1 106 ? -4.040 4.528 -23.886 1.00 97.75 106 ASP A CA 1
ATOM 803 C C . ASP A 1 106 ? -4.042 3.883 -22.488 1.00 97.75 106 ASP A C 1
ATOM 805 O O . ASP A 1 106 ? -4.508 4.484 -21.521 1.00 97.75 106 ASP A O 1
ATOM 809 N N . GLN A 1 107 ? -3.514 2.663 -22.375 1.00 98.50 107 GLN A N 1
ATOM 810 C CA . GLN A 1 107 ? -3.450 1.871 -21.146 1.00 98.50 107 GLN A CA 1
ATOM 811 C C . GLN A 1 107 ? -2.025 1.421 -20.803 1.00 98.50 107 GLN A C 1
ATOM 813 O O . GLN A 1 107 ? -1.852 0.643 -19.860 1.00 98.50 107 GLN A O 1
ATOM 818 N N . LEU A 1 108 ? -1.027 1.868 -21.572 1.00 98.81 108 LEU A N 1
ATOM 819 C CA . LEU A 1 108 ? 0.374 1.496 -21.425 1.00 98.81 108 LEU A CA 1
ATOM 820 C C . LEU A 1 108 ? 1.228 2.725 -21.118 1.00 98.81 108 LEU A C 1
ATOM 822 O O . LEU A 1 108 ? 1.218 3.700 -21.865 1.00 98.81 108 LEU A O 1
ATOM 826 N N . ILE A 1 109 ? 2.024 2.643 -20.056 1.00 98.81 109 ILE A N 1
ATOM 827 C CA . ILE A 1 109 ? 3.037 3.644 -19.719 1.00 98.81 109 ILE A CA 1
ATOM 828 C C . ILE A 1 109 ? 4.390 2.987 -19.424 1.00 98.81 109 ILE A C 1
ATOM 830 O O . ILE A 1 109 ? 4.483 1.806 -19.079 1.00 98.81 109 ILE A O 1
ATOM 834 N N . PHE A 1 110 ? 5.446 3.776 -19.564 1.00 98.88 110 PHE A N 1
ATOM 835 C CA . PHE A 1 110 ? 6.811 3.481 -19.160 1.00 98.88 110 PHE A CA 1
ATOM 836 C C . PHE A 1 110 ? 7.173 4.334 -17.938 1.00 98.88 110 PHE A C 1
ATOM 838 O O . PHE A 1 110 ? 6.891 5.533 -17.911 1.00 98.88 110 PHE A O 1
ATOM 845 N N . MET A 1 111 ? 7.801 3.716 -16.939 1.00 98.81 111 MET A N 1
ATOM 846 C CA . MET A 1 111 ? 8.214 4.359 -15.688 1.00 98.81 111 MET A CA 1
ATOM 847 C C . MET A 1 111 ? 9.653 3.975 -15.318 1.00 98.81 111 MET A C 1
ATOM 849 O O . MET A 1 111 ? 10.144 2.915 -15.716 1.00 98.81 111 MET A O 1
ATOM 853 N N . HIS A 1 112 ? 10.322 4.857 -14.573 1.00 98.62 112 HIS A N 1
ATOM 854 C CA . HIS A 1 112 ? 11.722 4.721 -14.171 1.00 98.62 112 HIS A CA 1
ATOM 855 C C . HIS A 1 112 ? 12.010 5.659 -12.987 1.00 98.62 112 HIS A C 1
ATOM 857 O O . HIS A 1 112 ? 11.714 6.852 -13.063 1.00 98.62 112 HIS A O 1
ATOM 863 N N . CYS A 1 113 ? 12.659 5.165 -11.926 1.00 97.12 113 CYS A N 1
ATOM 864 C CA . CYS A 1 113 ? 12.871 5.924 -10.678 1.00 97.12 113 CYS A CA 1
ATOM 865 C C . CYS A 1 113 ? 13.823 7.130 -10.828 1.00 97.12 113 CYS A C 1
ATOM 867 O O . CYS A 1 113 ? 13.711 8.103 -10.080 1.00 97.12 113 CYS A O 1
ATOM 869 N N . LEU A 1 114 ? 14.718 7.049 -11.819 1.00 96.94 114 LEU A N 1
ATOM 870 C CA . LEU A 1 114 ? 15.784 7.991 -12.180 1.00 96.94 114 LEU A CA 1
ATOM 871 C C . LEU A 1 114 ? 16.968 7.977 -11.192 1.00 96.94 114 LEU A C 1
ATOM 873 O O . LEU A 1 114 ? 16.778 7.731 -10.001 1.00 96.94 114 LEU A O 1
ATOM 877 N N . PRO A 1 115 ? 18.193 8.323 -11.643 1.00 95.38 115 PRO A N 1
ATOM 878 C CA . PRO A 1 115 ? 18.594 8.665 -13.019 1.00 95.38 115 PRO A CA 1
ATOM 879 C C . PRO A 1 115 ? 18.528 7.464 -13.977 1.00 95.38 115 PRO A C 1
ATOM 881 O O . PRO A 1 115 ? 18.459 6.334 -13.519 1.00 95.38 115 PRO A O 1
ATOM 884 N N . ALA A 1 116 ? 18.535 7.717 -15.288 1.00 96.19 116 ALA A N 1
ATOM 885 C CA . ALA A 1 116 ? 18.503 6.683 -16.327 1.00 96.19 116 ALA A CA 1
ATOM 886 C C . ALA A 1 116 ? 19.652 6.885 -17.330 1.00 96.19 116 ALA A C 1
ATOM 888 O O . ALA A 1 116 ? 19.996 8.022 -17.663 1.00 96.19 116 ALA A O 1
ATOM 889 N N . PHE A 1 117 ? 20.217 5.791 -17.831 1.00 96.38 117 PHE A N 1
ATOM 890 C CA . PHE A 1 117 ? 21.228 5.743 -18.884 1.00 96.38 117 PHE A CA 1
ATOM 891 C C . PHE A 1 117 ? 20.569 5.453 -20.238 1.00 96.38 117 PHE A C 1
ATOM 893 O O . PHE A 1 117 ? 20.722 4.377 -20.820 1.00 96.38 117 PHE A O 1
ATOM 900 N N . HIS A 1 118 ? 19.828 6.440 -20.740 1.00 97.25 118 HIS A N 1
ATOM 901 C CA . HIS A 1 118 ? 19.148 6.368 -22.036 1.00 97.25 118 HIS A CA 1
ATOM 902 C C . HIS A 1 118 ? 19.941 7.021 -23.178 1.00 97.25 118 HIS A C 1
ATOM 904 O O . HIS A 1 118 ? 19.579 6.833 -24.330 1.00 97.25 118 HIS A O 1
ATOM 910 N N . ASP A 1 119 ? 21.006 7.777 -22.884 1.00 96.12 119 ASP A N 1
ATOM 911 C CA . ASP A 1 119 ? 21.868 8.417 -23.880 1.00 96.12 119 ASP A CA 1
ATOM 912 C C . ASP A 1 119 ? 23.307 8.652 -23.358 1.00 96.12 119 ASP A C 1
ATOM 914 O O . ASP A 1 119 ? 23.703 8.190 -22.283 1.00 96.12 119 ASP A O 1
ATOM 918 N N . ARG A 1 120 ? 24.105 9.396 -24.138 1.00 96.75 120 ARG A N 1
ATOM 919 C CA . ARG A 1 120 ? 25.516 9.735 -23.864 1.00 96.75 120 ARG A CA 1
ATOM 920 C C . ARG A 1 120 ? 25.743 11.175 -23.393 1.00 96.75 120 ARG A C 1
ATOM 922 O O . ARG A 1 120 ? 26.873 11.651 -23.361 1.00 96.75 120 ARG A O 1
ATOM 929 N N . THR A 1 121 ? 24.686 11.917 -23.077 1.00 95.06 121 THR A N 1
ATOM 930 C CA . THR A 1 121 ? 24.794 13.355 -22.768 1.00 95.06 121 THR A CA 1
ATOM 931 C C . THR A 1 121 ? 25.409 13.629 -21.395 1.00 95.06 121 THR A C 1
ATOM 933 O O . THR A 1 121 ? 25.869 14.741 -21.128 1.00 95.06 121 THR A O 1
ATOM 936 N N . THR A 1 122 ? 25.453 12.618 -20.526 1.00 93.06 122 THR A N 1
ATOM 937 C CA . THR A 1 122 ? 26.097 12.685 -19.212 1.00 93.06 122 THR A CA 1
ATOM 938 C C . THR A 1 122 ? 27.532 12.164 -19.266 1.00 93.06 122 THR A C 1
ATOM 940 O O . THR A 1 122 ? 27.862 11.303 -20.077 1.00 93.06 122 THR A O 1
ATOM 943 N N . GLN A 1 123 ? 28.385 12.631 -18.346 1.00 92.06 123 GLN A N 1
ATOM 944 C CA . GLN A 1 123 ? 29.761 12.132 -18.225 1.00 92.06 123 GLN A CA 1
ATOM 945 C C . GLN A 1 123 ? 29.800 10.603 -18.055 1.00 92.06 123 GLN A C 1
ATOM 947 O O . GLN A 1 123 ? 30.565 9.928 -18.733 1.00 92.06 123 GLN A O 1
ATOM 952 N N . VAL A 1 124 ? 28.941 10.057 -17.189 1.00 89.06 124 VAL A N 1
ATOM 953 C CA . VAL A 1 124 ? 28.879 8.610 -16.930 1.00 89.06 124 VAL A CA 1
ATOM 954 C C . VAL A 1 124 ? 28.384 7.848 -18.164 1.00 89.06 124 VAL A C 1
ATOM 956 O O . VAL A 1 124 ? 28.908 6.780 -18.464 1.00 89.06 124 VAL A O 1
ATOM 959 N N . GLY A 1 125 ? 27.423 8.401 -18.913 1.00 91.88 125 GLY A N 1
ATOM 960 C CA . GLY A 1 125 ? 26.959 7.823 -20.179 1.00 91.88 125 GLY A CA 1
ATOM 961 C C . GLY A 1 125 ? 28.069 7.732 -21.232 1.00 91.88 125 GLY A C 1
ATOM 962 O O . GLY A 1 125 ? 28.210 6.701 -21.889 1.00 91.88 125 GLY A O 1
ATOM 963 N N . GLU A 1 126 ? 28.910 8.764 -21.353 1.00 94.62 126 GLU A N 1
ATOM 964 C CA . GLU A 1 126 ? 30.066 8.724 -22.259 1.00 94.62 126 GLU A CA 1
ATOM 965 C C . GLU A 1 126 ? 31.129 7.716 -21.788 1.00 94.62 126 GLU A C 1
ATOM 967 O O . GLU A 1 126 ? 31.631 6.936 -22.594 1.00 94.62 126 GLU A O 1
ATOM 972 N N . GLU A 1 127 ? 31.409 7.638 -20.483 1.00 91.25 127 GLU A N 1
ATOM 973 C CA . GLU A 1 127 ? 32.323 6.633 -19.914 1.00 91.25 127 GLU A CA 1
ATOM 974 C C . GLU A 1 127 ? 31.829 5.192 -20.160 1.00 91.25 127 GLU A C 1
ATOM 976 O O . GLU A 1 127 ? 32.618 4.295 -20.479 1.00 91.25 127 GLU A O 1
ATOM 981 N N . ILE A 1 128 ? 30.514 4.954 -20.058 1.00 91.06 128 ILE A N 1
ATOM 982 C CA . ILE A 1 128 ? 29.884 3.669 -20.398 1.00 91.06 128 ILE A CA 1
ATOM 983 C C . ILE A 1 128 ? 30.104 3.334 -21.877 1.00 91.06 128 ILE A C 1
ATOM 985 O O . ILE A 1 128 ? 30.426 2.187 -22.207 1.00 91.06 128 ILE A O 1
ATOM 989 N N . TYR A 1 129 ? 29.960 4.317 -22.766 1.00 94.44 129 TYR A N 1
ATOM 990 C CA . TYR A 1 129 ? 30.209 4.134 -24.191 1.00 94.44 129 TYR A CA 1
ATOM 991 C C . TYR A 1 129 ? 31.681 3.810 -24.473 1.00 94.44 129 TYR A C 1
ATOM 993 O O . TYR A 1 129 ? 31.965 2.832 -25.165 1.00 94.44 129 TYR A O 1
ATOM 1001 N N . GLU A 1 130 ? 32.620 4.563 -23.902 1.00 94.38 130 GLU A N 1
ATOM 1002 C CA . GLU A 1 130 ? 34.057 4.330 -24.085 1.00 94.38 130 GLU A CA 1
ATOM 1003 C C . GLU A 1 130 ? 34.493 2.949 -23.573 1.00 94.38 130 GLU A C 1
ATOM 1005 O O . GLU A 1 130 ? 35.299 2.271 -24.217 1.00 94.38 130 GLU A O 1
ATOM 1010 N N . LYS A 1 131 ? 33.946 2.505 -22.433 1.00 92.00 131 LYS A N 1
ATOM 1011 C CA . LYS A 1 131 ? 34.345 1.247 -21.784 1.00 92.00 131 LYS A CA 1
ATOM 1012 C C . LYS A 1 131 ? 33.628 0.014 -22.336 1.00 92.00 131 LYS A C 1
ATOM 1014 O O . LYS A 1 131 ? 34.247 -1.043 -22.458 1.00 92.00 131 LYS A O 1
ATOM 1019 N N . TYR A 1 132 ? 32.336 0.122 -22.647 1.00 92.81 132 TYR A N 1
ATOM 1020 C CA . TYR A 1 132 ? 31.480 -1.025 -22.987 1.00 92.81 132 TYR A CA 1
ATOM 1021 C C . TYR A 1 132 ? 30.823 -0.929 -24.373 1.00 92.81 132 TYR A C 1
ATOM 1023 O O . TYR A 1 132 ? 30.178 -1.887 -24.807 1.00 92.81 132 TYR A O 1
ATOM 1031 N N . GLY A 1 133 ? 30.976 0.193 -25.084 1.00 95.06 133 GLY A N 1
ATOM 1032 C CA . GLY A 1 133 ? 30.412 0.400 -26.421 1.00 95.06 133 GLY A CA 1
ATOM 1033 C C . GLY A 1 133 ? 28.885 0.504 -26.442 1.00 95.06 133 GLY A C 1
ATOM 1034 O O . GLY A 1 133 ? 28.261 0.142 -27.442 1.00 95.06 133 GLY A O 1
ATOM 1035 N N . LEU A 1 134 ? 28.267 0.928 -25.336 1.00 94.69 134 LEU A N 1
ATOM 1036 C CA . LEU A 1 134 ? 26.816 1.065 -25.203 1.00 94.69 134 LEU A CA 1
ATOM 1037 C C . LEU A 1 134 ? 26.418 2.539 -25.282 1.00 94.69 134 LEU A C 1
ATOM 1039 O O . LEU A 1 134 ? 26.966 3.356 -24.555 1.00 94.69 134 LEU A O 1
ATOM 1043 N N . ASN A 1 135 ? 25.469 2.872 -26.159 1.00 95.06 135 ASN A N 1
ATOM 1044 C CA . ASN A 1 135 ? 24.889 4.222 -26.209 1.00 95.06 135 ASN A CA 1
ATOM 1045 C C . ASN A 1 135 ? 23.750 4.403 -25.193 1.00 95.06 135 ASN A C 1
ATOM 1047 O O . ASN A 1 135 ? 23.432 5.528 -24.837 1.00 95.06 135 ASN A O 1
ATOM 1051 N N . GLU A 1 136 ? 23.130 3.297 -24.783 1.00 96.69 136 GLU A N 1
ATOM 1052 C CA . GLU A 1 136 ? 21.931 3.217 -23.948 1.00 96.69 136 GLU A CA 1
ATOM 1053 C C . GLU A 1 136 ? 22.030 1.909 -23.139 1.00 96.69 136 GLU A C 1
ATOM 1055 O O . GLU A 1 136 ? 22.656 0.942 -23.606 1.00 96.69 136 GLU A O 1
ATOM 1060 N N . MET A 1 137 ? 21.433 1.854 -21.946 1.00 96.38 137 MET A N 1
ATOM 1061 C CA . MET A 1 137 ? 21.474 0.679 -21.066 1.00 96.38 137 MET A CA 1
ATOM 1062 C C . MET A 1 137 ? 20.081 0.103 -20.794 1.00 96.38 137 MET A C 1
ATOM 1064 O O . MET A 1 137 ? 19.574 -0.675 -21.605 1.00 96.38 137 MET A O 1
ATOM 1068 N N . GLU A 1 138 ? 19.476 0.415 -19.648 1.00 97.94 138 GLU A N 1
ATOM 1069 C CA . GLU A 1 138 ? 18.232 -0.202 -19.184 1.00 97.94 138 GLU A CA 1
ATOM 1070 C C . GLU A 1 138 ? 17.007 0.192 -20.006 1.00 97.9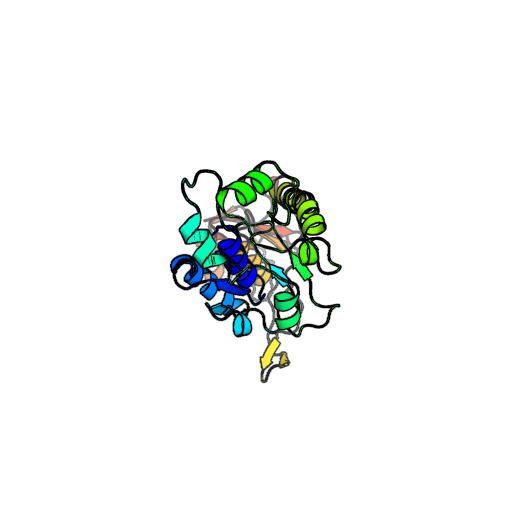4 138 GLU A C 1
ATOM 1072 O O . GLU A 1 138 ? 16.048 -0.578 -20.086 1.00 97.94 138 GLU A O 1
ATOM 1077 N N . VAL A 1 139 ? 17.062 1.340 -20.676 1.00 98.69 139 VAL A N 1
ATOM 1078 C CA . VAL A 1 139 ? 16.015 1.842 -21.560 1.00 98.69 139 VAL A CA 1
ATOM 1079 C C . VAL A 1 139 ? 16.637 2.573 -22.748 1.00 98.69 139 VAL A C 1
ATOM 1081 O O . VAL A 1 139 ? 17.653 3.245 -22.610 1.00 98.69 139 VAL A O 1
ATOM 1084 N N . THR A 1 140 ? 16.029 2.436 -23.924 1.00 98.75 140 THR A N 1
ATOM 1085 C CA . THR A 1 140 ? 16.412 3.205 -25.122 1.00 98.75 140 THR A CA 1
ATOM 1086 C C . THR A 1 140 ? 15.877 4.636 -25.065 1.00 98.75 140 THR A C 1
ATOM 1088 O O . THR A 1 140 ? 14.743 4.832 -24.615 1.00 98.75 140 THR A O 1
ATOM 1091 N N . ASP A 1 141 ? 16.594 5.601 -25.637 1.00 98.50 141 ASP A N 1
ATOM 1092 C CA . ASP A 1 141 ? 16.177 7.001 -25.772 1.00 98.50 141 ASP A CA 1
ATOM 1093 C C . ASP A 1 141 ? 14.810 7.134 -26.456 1.00 98.50 141 ASP A C 1
ATOM 1095 O O . ASP A 1 141 ? 13.973 7.943 -26.055 1.00 98.50 141 ASP A O 1
ATOM 1099 N N . GLU A 1 142 ? 14.532 6.261 -27.432 1.00 98.69 142 GLU A N 1
ATOM 1100 C CA . GLU A 1 142 ? 13.244 6.206 -28.130 1.00 98.69 142 GLU A CA 1
ATOM 1101 C C . GLU A 1 142 ? 12.072 5.989 -27.162 1.00 98.69 142 GLU A C 1
ATOM 1103 O O . GLU A 1 142 ? 11.049 6.659 -27.283 1.00 98.69 142 GLU A O 1
ATOM 1108 N N . VAL A 1 143 ? 12.205 5.077 -26.191 1.00 98.75 143 VAL A N 1
ATOM 1109 C CA . VAL A 1 143 ? 11.179 4.831 -25.161 1.00 98.75 143 VAL A CA 1
ATOM 1110 C C . VAL A 1 143 ? 11.168 5.964 -24.144 1.00 98.75 143 VAL A C 1
ATOM 1112 O O . VAL A 1 143 ? 10.085 6.447 -23.799 1.00 98.75 143 VAL A O 1
ATOM 1115 N N . PHE A 1 144 ? 12.349 6.404 -23.704 1.00 98.69 144 PHE A N 1
ATOM 1116 C CA . PHE A 1 144 ? 12.499 7.444 -22.691 1.00 98.69 144 PHE A CA 1
ATOM 1117 C C . PHE A 1 144 ? 11.858 8.771 -23.120 1.00 98.69 144 PHE A C 1
ATOM 1119 O O . PHE A 1 144 ? 11.220 9.432 -22.306 1.00 98.69 144 PHE A O 1
ATOM 1126 N N . ASN A 1 145 ? 11.936 9.123 -24.405 1.00 98.25 145 ASN A N 1
ATOM 1127 C CA . ASN A 1 145 ? 11.337 10.337 -24.971 1.00 98.25 145 ASN A CA 1
ATOM 1128 C C . ASN A 1 145 ? 9.983 10.094 -25.668 1.00 98.25 145 ASN A C 1
ATOM 1130 O O . ASN A 1 145 ? 9.489 10.951 -26.406 1.00 98.25 145 ASN A O 1
ATOM 1134 N N . SER A 1 146 ? 9.367 8.926 -25.469 1.00 98.50 146 SER A N 1
ATOM 1135 C CA . SER A 1 146 ? 8.107 8.571 -26.128 1.00 98.50 146 SER A CA 1
ATOM 1136 C C . SER A 1 146 ? 6.862 9.133 -25.443 1.00 98.50 146 SER A C 1
ATOM 1138 O O . SER A 1 146 ? 6.888 9.588 -24.305 1.00 98.50 146 SER A O 1
ATOM 1140 N N . LYS A 1 147 ? 5.706 8.971 -26.099 1.00 98.06 147 LYS A N 1
ATOM 1141 C CA . LYS A 1 147 ? 4.389 9.219 -25.489 1.00 98.06 147 LYS A CA 1
ATOM 1142 C C . LYS A 1 147 ? 4.063 8.314 -24.290 1.00 98.06 147 LYS A C 1
ATOM 1144 O O . LYS A 1 147 ? 3.127 8.617 -23.560 1.00 98.06 147 LYS A O 1
ATOM 1149 N N . TYR A 1 148 ? 4.781 7.201 -24.118 1.00 98.69 148 TYR A N 1
ATOM 1150 C CA . TYR A 1 148 ? 4.580 6.285 -22.993 1.00 98.69 148 TYR A CA 1
ATOM 1151 C C . TYR A 1 148 ? 5.338 6.740 -21.745 1.00 98.69 148 TYR A C 1
ATOM 1153 O O . TYR A 1 148 ? 5.048 6.249 -20.664 1.00 98.69 148 TYR A O 1
ATOM 1161 N N . ALA A 1 149 ? 6.307 7.646 -21.878 1.00 98.50 149 ALA A N 1
ATOM 1162 C CA . ALA A 1 149 ? 7.216 8.042 -20.813 1.00 98.50 149 ALA A CA 1
ATOM 1163 C C . ALA A 1 149 ? 6.527 8.855 -19.708 1.00 98.50 149 ALA A C 1
ATOM 1165 O O . ALA A 1 149 ? 5.997 9.939 -19.957 1.00 98.50 149 ALA A O 1
ATOM 1166 N N . TRP A 1 150 ? 6.559 8.340 -18.477 1.00 98.62 150 TRP A N 1
ATOM 1167 C CA . TRP A 1 150 ? 5.979 8.979 -17.288 1.00 98.62 150 TRP A CA 1
ATOM 1168 C C . TRP A 1 150 ? 7.011 9.292 -16.197 1.00 98.62 150 TRP A C 1
ATOM 1170 O O . TRP A 1 150 ? 6.645 9.829 -15.150 1.00 98.62 150 TRP A O 1
ATOM 1180 N N . GLN A 1 151 ? 8.302 9.030 -16.431 1.00 98.44 151 GLN A N 1
ATOM 1181 C CA . GLN A 1 151 ? 9.346 9.168 -15.408 1.00 98.44 151 GLN A CA 1
ATOM 1182 C C . GLN A 1 151 ? 9.479 10.589 -14.824 1.00 98.44 151 GLN A C 1
ATOM 1184 O O . GLN A 1 151 ? 9.802 10.739 -13.650 1.00 98.44 151 GLN A O 1
ATOM 1189 N N . PHE A 1 152 ? 9.178 11.656 -15.577 1.00 97.94 152 PHE A N 1
ATOM 1190 C CA . PHE A 1 152 ? 9.206 13.019 -15.020 1.00 97.94 152 PHE A CA 1
ATOM 1191 C C . PHE A 1 152 ? 8.007 13.313 -14.111 1.00 97.94 152 PHE A C 1
ATOM 1193 O O . PHE A 1 152 ? 8.174 13.944 -13.068 1.00 97.94 152 PHE A O 1
ATOM 1200 N N . THR A 1 153 ? 6.819 12.810 -14.456 1.00 98.25 153 THR A N 1
ATOM 1201 C CA . THR A 1 153 ? 5.641 12.873 -13.577 1.00 98.25 153 THR A CA 1
ATOM 1202 C C . THR A 1 153 ? 5.861 12.036 -12.318 1.00 98.25 153 THR A C 1
ATOM 1204 O O . THR A 1 153 ? 5.542 12.476 -11.215 1.00 98.25 153 THR A O 1
ATOM 1207 N N . GLU A 1 154 ? 6.458 10.850 -12.454 1.00 98.38 154 GLU A N 1
ATOM 1208 C CA . GLU A 1 154 ? 6.894 10.024 -11.325 1.00 98.38 154 GLU A CA 1
ATOM 1209 C C . GLU A 1 154 ? 7.878 10.779 -10.415 1.00 98.38 154 GLU A C 1
ATOM 1211 O O . GLU A 1 154 ? 7.687 10.826 -9.196 1.00 98.38 154 GLU A O 1
ATOM 1216 N N . ALA A 1 155 ? 8.887 11.429 -11.002 1.00 98.06 155 ALA A N 1
ATOM 1217 C CA . ALA A 1 155 ? 9.887 12.192 -10.265 1.00 98.06 155 ALA A CA 1
ATOM 1218 C C . ALA A 1 155 ? 9.278 13.380 -9.503 1.00 98.06 155 ALA A C 1
ATOM 1220 O O . ALA A 1 155 ? 9.600 13.576 -8.329 1.00 98.06 155 ALA A O 1
ATOM 1221 N N . GLU A 1 156 ? 8.374 14.142 -10.129 1.00 98.19 156 GLU A N 1
ATOM 1222 C CA . GLU A 1 156 ? 7.630 15.224 -9.469 1.00 98.19 156 GLU A CA 1
ATOM 1223 C C . GLU A 1 156 ? 6.786 14.682 -8.305 1.00 98.19 156 GLU A C 1
ATOM 1225 O O . GLU A 1 156 ? 6.802 15.230 -7.196 1.00 98.19 156 GLU A O 1
ATOM 1230 N N . ASN A 1 157 ? 6.120 13.543 -8.508 1.00 98.25 157 ASN A N 1
ATOM 1231 C CA . ASN A 1 157 ? 5.289 12.907 -7.489 1.00 98.25 157 ASN A CA 1
ATOM 1232 C C . ASN A 1 157 ? 6.062 12.465 -6.243 1.00 98.25 157 ASN A C 1
ATOM 1234 O O . ASN A 1 157 ? 5.442 12.334 -5.185 1.00 98.25 157 ASN A O 1
ATOM 1238 N N . ARG A 1 158 ? 7.398 12.341 -6.295 1.00 98.00 158 ARG A N 1
ATOM 1239 C CA . ARG A 1 158 ? 8.222 12.154 -5.087 1.00 98.00 158 ARG A CA 1
ATOM 1240 C C . ARG A 1 158 ? 8.037 13.292 -4.083 1.00 98.00 158 ARG A C 1
ATOM 1242 O O . ARG A 1 158 ? 7.947 13.037 -2.886 1.00 98.00 158 ARG A O 1
ATOM 1249 N N . LEU A 1 159 ? 7.938 14.543 -4.543 1.00 97.81 159 LEU A N 1
ATOM 1250 C CA . LEU A 1 159 ? 7.687 15.687 -3.659 1.00 97.81 159 LEU A CA 1
ATOM 1251 C C . LEU A 1 159 ? 6.315 15.571 -2.987 1.00 97.81 159 LEU A C 1
ATOM 125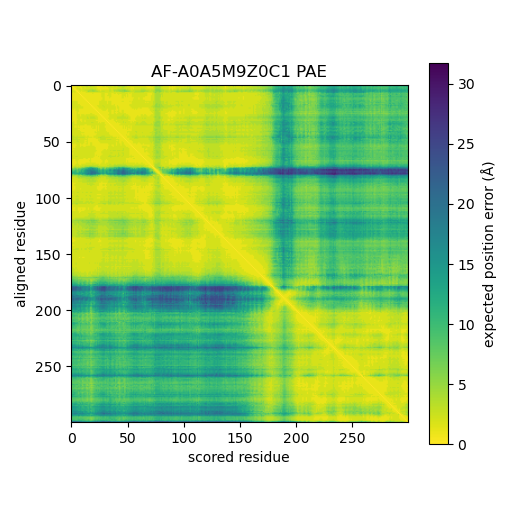3 O O . LEU A 1 159 ? 6.170 15.838 -1.793 1.00 97.81 159 LEU A O 1
ATOM 1257 N N . HIS A 1 160 ? 5.298 15.197 -3.760 1.00 97.88 160 HIS A N 1
ATOM 1258 C CA . HIS A 1 160 ? 3.916 15.149 -3.292 1.00 97.88 160 HIS A CA 1
ATOM 1259 C C . HIS A 1 160 ? 3.667 13.986 -2.330 1.00 97.88 160 HIS A C 1
ATOM 1261 O O . HIS A 1 160 ? 3.042 14.191 -1.288 1.00 97.88 160 HIS A O 1
ATOM 1267 N N . SER A 1 161 ? 4.203 12.801 -2.624 1.00 97.12 161 SER A N 1
ATOM 1268 C CA . SER A 1 161 ? 4.081 11.632 -1.751 1.00 97.12 161 SER A CA 1
ATOM 1269 C C . SER A 1 161 ? 4.817 11.837 -0.424 1.00 97.12 161 SER A C 1
ATOM 1271 O O . SER A 1 161 ? 4.224 11.630 0.633 1.00 97.12 161 SER A O 1
ATOM 1273 N N . ILE A 1 162 ? 6.052 12.358 -0.447 1.00 97.94 162 ILE A N 1
ATOM 1274 C CA . ILE A 1 162 ? 6.805 12.686 0.777 1.00 97.94 162 ILE A CA 1
ATOM 1275 C C . ILE A 1 162 ? 6.061 13.741 1.605 1.00 97.94 162 ILE A C 1
ATOM 1277 O O . ILE A 1 162 ? 5.940 13.599 2.822 1.00 97.94 162 ILE A O 1
ATOM 1281 N N . LYS A 1 163 ? 5.502 14.774 0.960 1.00 97.94 163 LYS A N 1
ATOM 1282 C CA . LYS A 1 163 ? 4.688 15.793 1.640 1.00 97.94 163 LYS A CA 1
ATOM 1283 C C . LYS A 1 163 ? 3.475 15.178 2.339 1.00 97.94 163 LYS A C 1
ATOM 1285 O O . LYS A 1 163 ? 3.188 15.559 3.469 1.00 97.94 163 LYS A O 1
ATOM 1290 N N . ALA A 1 164 ? 2.785 14.238 1.692 1.00 97.25 164 ALA A N 1
ATOM 1291 C CA . ALA A 1 164 ? 1.646 13.543 2.287 1.00 97.25 164 ALA A CA 1
ATOM 1292 C C . ALA A 1 164 ? 2.063 12.719 3.515 1.00 97.25 164 ALA A C 1
ATOM 1294 O O . ALA A 1 164 ? 1.408 12.821 4.549 1.00 97.25 164 ALA A O 1
ATOM 1295 N N . VAL A 1 165 ? 3.183 11.987 3.434 1.00 96.31 165 VAL A N 1
ATOM 1296 C CA . VAL A 1 165 ? 3.741 11.241 4.576 1.00 96.31 165 VAL A CA 1
ATOM 1297 C C . VAL A 1 165 ? 4.043 12.189 5.735 1.00 96.31 165 VAL A C 1
ATOM 1299 O O . VAL A 1 165 ? 3.527 11.990 6.830 1.00 96.31 165 VAL A O 1
ATOM 1302 N N . MET A 1 166 ? 4.794 13.269 5.491 1.00 97.25 166 MET A N 1
ATOM 1303 C CA . MET A 1 166 ? 5.130 14.252 6.527 1.00 97.25 166 MET A CA 1
ATOM 1304 C C . MET A 1 166 ? 3.885 14.895 7.148 1.00 97.25 166 MET A C 1
ATOM 1306 O O . MET A 1 166 ? 3.816 15.052 8.364 1.00 97.25 166 MET A O 1
ATOM 1310 N N . ALA A 1 167 ? 2.896 15.266 6.331 1.00 96.06 167 ALA A N 1
ATOM 1311 C CA . ALA A 1 167 ? 1.657 15.862 6.818 1.00 96.06 167 ALA A CA 1
ATOM 1312 C C . ALA A 1 167 ? 0.857 14.875 7.682 1.00 96.06 167 ALA A C 1
ATOM 1314 O O . ALA A 1 167 ? 0.391 15.251 8.755 1.00 96.06 167 ALA A O 1
ATOM 1315 N N . ALA A 1 168 ? 0.742 13.615 7.257 1.00 93.75 168 ALA A N 1
ATOM 1316 C CA . ALA A 1 168 ? 0.024 12.582 7.997 1.00 93.75 168 ALA A CA 1
ATOM 1317 C C . ALA A 1 168 ? 0.691 12.243 9.337 1.00 93.75 168 ALA A C 1
ATOM 1319 O O . ALA A 1 168 ? -0.008 12.053 10.327 1.00 93.75 168 ALA A O 1
ATOM 1320 N N . THR A 1 169 ? 2.027 12.201 9.392 1.00 91.75 169 THR A N 1
ATOM 1321 C CA . THR A 1 169 ? 2.748 11.751 10.595 1.00 91.75 169 THR A CA 1
ATOM 1322 C C . THR A 1 169 ? 3.164 12.879 11.538 1.00 91.75 169 THR A C 1
ATOM 1324 O O . THR A 1 169 ? 3.390 12.620 12.714 1.00 91.75 169 THR A O 1
ATOM 1327 N N . LEU A 1 170 ? 3.306 14.118 11.049 1.00 94.69 170 LEU A N 1
ATOM 1328 C CA . LEU A 1 170 ? 3.808 15.261 11.835 1.00 94.69 170 LEU A CA 1
ATOM 1329 C C . LEU A 1 170 ? 2.887 16.492 11.801 1.00 94.69 170 LEU A C 1
ATOM 1331 O O . LEU A 1 170 ? 3.175 17.490 12.458 1.00 94.69 170 LEU A O 1
ATOM 1335 N N . GLY A 1 171 ? 1.794 16.459 11.034 1.00 94.56 171 GLY A N 1
ATOM 1336 C CA . GLY A 1 171 ? 0.945 17.629 10.793 1.00 94.56 171 GLY A CA 1
ATOM 1337 C C . GLY A 1 171 ? -0.134 17.900 11.843 1.00 94.56 171 GLY A C 1
ATOM 1338 O O . GLY A 1 171 ? -0.870 18.869 11.678 1.00 94.56 171 GLY A O 1
ATOM 1339 N N . ASN A 1 172 ? -0.262 17.073 12.891 1.00 92.31 172 ASN A N 1
ATOM 1340 C CA . ASN A 1 172 ? -1.385 17.114 13.844 1.00 92.31 172 ASN A CA 1
ATOM 1341 C C . ASN A 1 172 ? -2.752 17.158 13.132 1.00 92.31 172 ASN A C 1
ATOM 1343 O O . ASN A 1 172 ? -3.642 17.932 13.491 1.00 92.31 172 ASN A O 1
ATOM 1347 N N . LEU A 1 173 ? -2.894 16.367 12.065 1.00 93.00 173 LEU A N 1
ATOM 1348 C CA . LEU A 1 173 ? -4.114 16.332 11.270 1.00 93.00 173 LEU A CA 1
ATOM 1349 C C . LEU A 1 173 ? -5.236 15.648 12.050 1.00 93.00 173 LEU A C 1
ATOM 1351 O O . LEU A 1 173 ? -5.060 14.564 12.600 1.00 93.00 173 LEU A O 1
ATOM 1355 N N . PHE A 1 174 ? -6.422 16.251 12.029 1.00 92.56 174 PHE A N 1
ATOM 1356 C CA . PHE A 1 174 ? -7.639 15.556 12.421 1.00 92.56 174 PHE A CA 1
ATOM 1357 C C . PHE A 1 174 ? -8.082 14.661 11.258 1.00 92.56 174 PHE A C 1
ATOM 1359 O O . PHE A 1 174 ? -8.534 15.169 10.230 1.00 92.56 174 PHE A O 1
ATOM 1366 N N . ILE A 1 175 ? -7.918 13.343 11.409 1.00 89.38 175 ILE A N 1
ATOM 1367 C CA . ILE A 1 175 ? -8.286 12.332 10.407 1.00 89.38 175 ILE A CA 1
ATOM 1368 C C . ILE A 1 175 ? -9.452 11.501 10.964 1.00 89.38 175 ILE A C 1
ATOM 1370 O O . ILE A 1 175 ? -9.223 10.564 11.728 1.00 89.38 175 ILE A O 1
ATOM 1374 N N . PRO A 1 176 ? -10.711 11.831 10.623 1.00 88.12 176 PRO A N 1
ATOM 1375 C CA . PRO A 1 176 ? -11.861 11.064 11.081 1.00 88.12 176 PRO A CA 1
ATOM 1376 C C . PRO A 1 176 ? -11.885 9.686 10.417 1.00 88.12 176 PRO A C 1
ATOM 1378 O O . PRO A 1 176 ? -11.992 9.586 9.194 1.00 88.12 176 PRO A O 1
ATOM 1381 N N . ILE A 1 177 ? -11.848 8.628 11.225 1.00 86.62 177 ILE A N 1
ATOM 1382 C CA . ILE A 1 177 ? -12.150 7.262 10.789 1.00 86.62 177 ILE A CA 1
ATOM 1383 C C . ILE A 1 177 ? -13.548 6.926 11.304 1.00 86.62 177 ILE A C 1
ATOM 1385 O O . ILE A 1 177 ? -13.839 7.104 12.485 1.00 86.62 177 ILE A O 1
ATOM 1389 N N . ALA A 1 178 ? -14.434 6.482 10.416 1.00 85.56 178 ALA A N 1
ATOM 1390 C CA . ALA A 1 178 ? -15.814 6.169 10.765 1.00 85.56 178 ALA A CA 1
ATOM 1391 C C . ALA A 1 178 ? -16.096 4.673 10.587 1.00 85.56 178 ALA A C 1
ATOM 1393 O O . ALA A 1 178 ? -15.961 4.137 9.488 1.00 85.56 178 ALA A O 1
ATOM 1394 N N . CYS A 1 179 ? -16.549 4.015 11.654 1.00 82.44 179 CYS A N 1
ATOM 1395 C CA . CYS A 1 179 ? -17.273 2.744 11.595 1.00 82.44 179 CYS A CA 1
ATOM 1396 C C . CYS A 1 179 ? -18.763 2.976 11.853 1.00 82.44 179 CYS A C 1
ATOM 1398 O O . CYS A 1 179 ? -19.156 3.946 12.504 1.00 82.44 179 CYS A O 1
ATOM 1400 N N . GLY A 1 180 ? -19.609 2.066 11.375 1.00 71.94 180 GLY A N 1
ATOM 1401 C CA . GLY A 1 180 ? -21.052 2.130 11.591 1.00 71.94 180 GLY A CA 1
ATOM 1402 C C . GLY A 1 180 ? -21.573 0.993 12.466 1.00 71.94 180 GLY A C 1
ATOM 1403 O O . GLY A 1 180 ? -21.038 -0.106 12.440 1.00 71.94 180 GLY A O 1
ATOM 1404 N N . GLY A 1 181 ? -22.672 1.257 13.178 1.00 69.62 181 GLY A N 1
ATOM 1405 C CA . GLY A 1 181 ? -23.584 0.227 13.707 1.00 69.62 181 GLY A CA 1
ATOM 1406 C C . GLY A 1 181 ? -24.956 0.208 13.013 1.00 69.62 181 GLY A C 1
ATOM 1407 O O . GLY A 1 181 ? -25.805 -0.624 13.307 1.00 69.62 181 GLY A O 1
ATOM 1408 N N . GLY A 1 182 ? -25.212 1.143 12.093 1.00 71.19 182 GLY A N 1
ATOM 1409 C CA . GLY A 1 182 ? -26.441 1.190 11.301 1.00 71.19 182 GLY A CA 1
ATOM 1410 C C . GLY A 1 182 ? -26.209 0.577 9.924 1.00 71.19 182 GLY A C 1
ATOM 1411 O O . GLY A 1 182 ? -25.471 1.143 9.126 1.00 71.19 182 GLY A O 1
ATOM 1412 N N . GLY A 1 183 ? -26.822 -0.570 9.640 1.00 75.25 183 GLY A N 1
ATOM 1413 C CA . GLY A 1 183 ? -26.707 -1.253 8.351 1.00 75.25 183 GLY A CA 1
ATOM 1414 C C . GLY A 1 183 ? -27.316 -2.653 8.388 1.00 75.25 183 GLY A C 1
ATOM 1415 O O . GLY A 1 183 ? -27.556 -3.200 9.462 1.00 75.25 183 GLY A O 1
ATOM 1416 N N . ILE A 1 184 ? -27.583 -3.228 7.214 1.00 84.69 184 ILE A N 1
ATOM 1417 C CA . ILE A 1 184 ? -28.002 -4.629 7.089 1.00 84.69 184 ILE A CA 1
ATOM 1418 C C . ILE A 1 184 ? -26.721 -5.471 7.031 1.00 84.69 184 ILE A C 1
ATOM 1420 O O . ILE A 1 184 ? -25.937 -5.261 6.104 1.00 84.69 184 ILE A O 1
ATOM 1424 N N . PRO A 1 185 ? -26.480 -6.406 7.967 1.00 87.38 185 PRO A N 1
ATOM 1425 C CA . PRO A 1 185 ? -25.355 -7.325 7.854 1.00 87.38 185 PRO A CA 1
ATOM 1426 C C . PRO A 1 185 ? -25.450 -8.112 6.547 1.00 87.38 185 PRO A C 1
ATOM 1428 O O . PRO A 1 185 ? -26.529 -8.588 6.189 1.00 87.38 185 PRO A O 1
ATOM 1431 N N . VAL A 1 186 ? -24.336 -8.264 5.833 1.00 90.94 186 VAL A N 1
ATOM 1432 C CA . VAL A 1 186 ? -24.288 -8.985 4.555 1.00 90.94 186 VAL A CA 1
ATOM 1433 C C . VAL A 1 186 ? -23.225 -10.075 4.568 1.00 90.94 186 VAL A C 1
ATOM 1435 O O . VAL A 1 186 ? -22.190 -9.940 5.213 1.00 90.94 186 VAL A O 1
ATOM 1438 N N . ILE A 1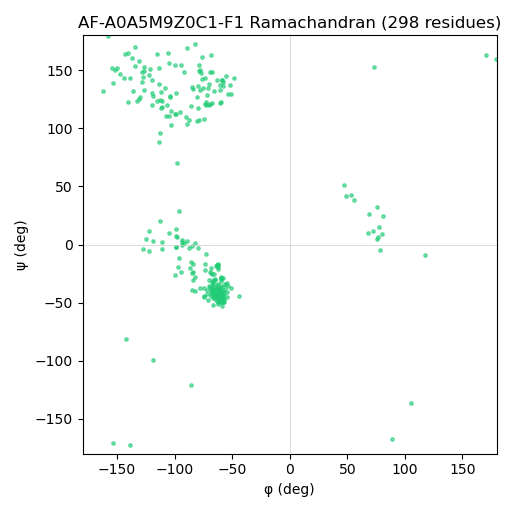 187 ? -23.477 -11.144 3.817 1.00 91.69 187 ILE A N 1
ATOM 1439 C CA . ILE A 1 187 ? -22.498 -12.190 3.506 1.00 91.69 187 ILE A CA 1
ATOM 1440 C C . ILE A 1 187 ? -22.321 -12.296 1.993 1.00 91.69 187 ILE A C 1
ATOM 1442 O O . ILE A 1 187 ? -23.259 -12.038 1.234 1.00 91.69 187 ILE A O 1
ATOM 1446 N N . VAL A 1 188 ? -21.138 -12.715 1.545 1.00 92.19 188 VAL A N 1
ATOM 1447 C CA . VAL A 1 188 ? -20.919 -13.085 0.142 1.00 92.19 188 VAL A CA 1
ATOM 1448 C C . VAL A 1 188 ? -21.459 -14.498 -0.071 1.00 92.19 188 VAL A C 1
ATOM 1450 O O . VAL A 1 188 ? -20.978 -15.454 0.535 1.00 92.19 188 VAL A O 1
ATOM 1453 N N . LYS A 1 189 ? -22.464 -14.639 -0.936 1.00 92.12 189 LYS A N 1
ATOM 1454 C CA . LYS A 1 189 ? -23.016 -15.927 -1.361 1.00 92.12 189 LYS A CA 1
ATOM 1455 C C . LYS A 1 189 ? -23.148 -15.946 -2.879 1.00 92.12 189 LYS A C 1
ATOM 1457 O O . LYS A 1 189 ? -23.804 -15.077 -3.449 1.00 92.12 189 LYS A O 1
ATOM 1462 N N . ASP A 1 190 ? -22.523 -16.935 -3.514 1.00 92.25 190 ASP A N 1
ATOM 1463 C CA . ASP A 1 190 ? -22.496 -17.096 -4.975 1.00 92.25 190 ASP A CA 1
ATOM 1464 C C . ASP A 1 190 ? -21.953 -15.847 -5.703 1.00 92.25 190 ASP A C 1
ATOM 1466 O O . ASP A 1 190 ? -22.477 -15.437 -6.731 1.00 92.25 190 ASP A O 1
ATOM 1470 N N . GLY A 1 191 ? -20.938 -15.186 -5.129 1.00 89.56 191 GLY A N 1
ATOM 1471 C CA . GLY A 1 191 ? -20.354 -13.958 -5.687 1.00 89.56 191 GLY A CA 1
ATOM 1472 C C . GLY A 1 191 ? -21.195 -12.687 -5.495 1.00 89.56 191 GLY A C 1
ATOM 1473 O O . GLY A 1 191 ? -20.803 -11.627 -5.973 1.00 89.56 191 GLY A O 1
ATOM 1474 N N . HIS A 1 192 ? -22.319 -12.760 -4.775 1.00 88.44 192 HIS A N 1
ATOM 1475 C CA . HIS A 1 192 ? -23.201 -11.621 -4.514 1.00 88.44 192 HIS A CA 1
ATOM 1476 C C . HIS A 1 192 ? -23.381 -11.363 -3.015 1.00 88.44 192 HIS A C 1
ATOM 1478 O O . HIS A 1 192 ? -23.435 -12.294 -2.211 1.00 88.44 192 HIS A O 1
ATOM 1484 N N . LEU A 1 193 ? -23.527 -10.091 -2.632 1.00 93.88 193 LEU A N 1
ATOM 1485 C CA . LEU A 1 193 ? -23.881 -9.717 -1.263 1.00 93.88 193 LEU A CA 1
ATOM 1486 C C . LEU A 1 193 ? -25.344 -10.072 -0.983 1.00 93.88 193 LEU A C 1
ATOM 1488 O O . LEU A 1 193 ? -26.243 -9.689 -1.733 1.00 93.88 193 LEU A O 1
ATOM 1492 N N . ARG A 1 194 ? -25.591 -10.783 0.118 1.00 93.88 194 ARG A N 1
ATOM 1493 C CA . ARG A 1 194 ? -26.940 -11.071 0.616 1.00 93.88 194 ARG A CA 1
ATOM 1494 C C . ARG A 1 194 ? -27.076 -10.645 2.064 1.00 93.88 194 ARG A C 1
ATOM 1496 O O . ARG A 1 194 ? -26.224 -10.979 2.882 1.00 93.88 194 A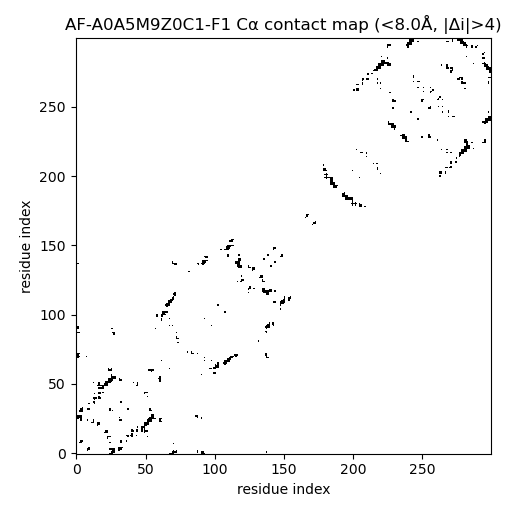RG A O 1
ATOM 1503 N N . GLY A 1 195 ? -28.169 -9.949 2.367 1.00 92.31 195 GLY A N 1
ATOM 1504 C CA . GLY A 1 195 ? -28.518 -9.574 3.732 1.00 92.31 195 GLY A CA 1
ATOM 1505 C C . GLY A 1 195 ? -28.782 -10.797 4.608 1.00 92.31 195 GLY A C 1
ATOM 1506 O O . GLY A 1 195 ? -29.394 -11.769 4.159 1.00 92.31 195 GLY A O 1
ATOM 1507 N N . VAL A 1 196 ? -28.341 -10.732 5.859 1.00 91.69 196 VAL A N 1
A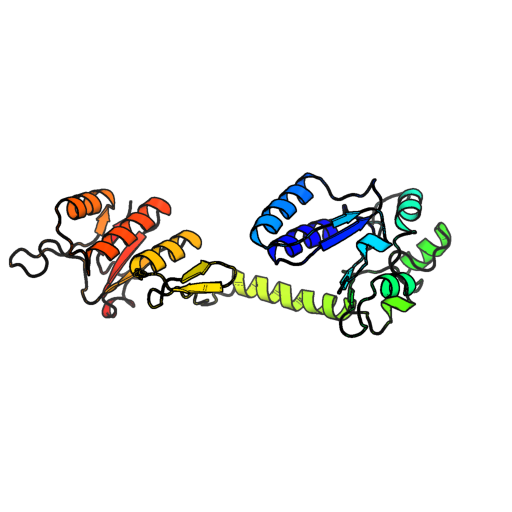TOM 1508 C CA . VAL A 1 196 ? -28.623 -11.726 6.897 1.00 91.69 196 VAL A CA 1
ATOM 1509 C C . VAL A 1 196 ? -29.204 -11.042 8.128 1.00 91.69 196 VAL A C 1
ATOM 1511 O O . VAL A 1 196 ? -28.967 -9.861 8.378 1.00 91.69 196 VAL A O 1
ATOM 1514 N N . ALA A 1 197 ? -29.996 -11.789 8.894 1.00 89.62 197 ALA A N 1
ATOM 1515 C CA . ALA A 1 197 ? -30.533 -11.292 10.151 1.00 89.62 197 ALA A CA 1
ATOM 1516 C C . ALA A 1 197 ? -29.391 -11.101 11.160 1.00 89.62 197 ALA A C 1
ATOM 1518 O O . ALA A 1 197 ? -28.680 -12.049 11.486 1.00 89.62 197 ALA A O 1
ATOM 1519 N N . GLY A 1 198 ? -29.237 -9.878 11.656 1.00 85.56 198 GLY A N 1
ATOM 1520 C CA . GLY A 1 198 ? -28.271 -9.526 12.688 1.00 85.56 198 GLY A CA 1
ATOM 1521 C C . GLY A 1 198 ? -28.348 -8.038 13.014 1.00 85.56 198 GLY A C 1
ATOM 1522 O O . GLY A 1 198 ? -28.868 -7.248 12.226 1.00 85.56 198 GLY A O 1
ATOM 1523 N N . VAL A 1 199 ? -27.844 -7.667 14.186 1.00 84.44 199 VAL A N 1
ATOM 1524 C CA . VAL A 1 199 ? -27.699 -6.272 14.608 1.00 84.44 199 VAL A CA 1
ATOM 1525 C C . VAL A 1 199 ? -26.211 -5.983 14.685 1.00 84.44 199 VAL A C 1
ATOM 1527 O O . VAL A 1 199 ? -25.483 -6.702 15.365 1.00 84.44 199 VAL A O 1
ATOM 1530 N N . ILE A 1 200 ? -25.762 -4.951 13.975 1.00 85.88 200 ILE A N 1
ATOM 1531 C CA . ILE A 1 200 ? -24.395 -4.456 14.113 1.00 85.88 200 ILE A CA 1
ATOM 1532 C C . ILE A 1 200 ? -24.378 -3.583 15.363 1.00 85.88 200 ILE A C 1
ATOM 1534 O O . ILE A 1 200 ? -24.951 -2.494 15.386 1.00 85.88 200 ILE A O 1
ATOM 1538 N N . ASP A 1 201 ? -23.778 -4.083 16.437 1.00 88.88 201 ASP A N 1
ATOM 1539 C CA . ASP A 1 201 ? -23.697 -3.310 17.665 1.00 88.88 201 ASP A CA 1
ATOM 1540 C C . ASP A 1 201 ? -22.662 -2.188 17.505 1.00 88.88 201 ASP A C 1
ATOM 1542 O O . ASP A 1 201 ? -21.490 -2.426 17.203 1.00 88.88 201 ASP A O 1
ATOM 1546 N N . LYS A 1 202 ? -23.113 -0.943 17.673 1.00 87.88 202 LYS A N 1
ATOM 1547 C CA . LYS A 1 202 ? -22.273 0.250 17.508 1.00 87.88 202 LYS A CA 1
ATOM 1548 C C . LYS A 1 202 ? -21.173 0.355 18.565 1.00 87.88 202 LYS A C 1
ATOM 1550 O O . LYS A 1 202 ? -20.121 0.906 18.260 1.00 87.88 202 LYS A O 1
ATOM 1555 N N . ASP A 1 203 ? -21.414 -0.152 19.774 1.00 92.06 203 ASP A N 1
ATOM 1556 C CA . ASP A 1 203 ? -20.476 -0.046 20.888 1.00 92.06 203 ASP A CA 1
ATOM 1557 C C . ASP A 1 203 ? -19.307 -1.017 20.648 1.00 92.06 203 ASP A C 1
ATOM 1559 O O . ASP A 1 203 ? -18.147 -0.609 20.689 1.00 92.06 203 ASP A O 1
ATOM 1563 N N . PHE A 1 204 ? -19.603 -2.261 20.249 1.00 92.12 204 PHE A N 1
ATOM 1564 C CA . PHE A 1 204 ? -18.572 -3.225 19.837 1.00 92.12 204 PHE A CA 1
ATOM 1565 C C . PHE A 1 204 ? -17.867 -2.836 18.538 1.00 92.12 204 PHE A C 1
ATOM 1567 O O . PHE A 1 204 ? -16.667 -3.056 18.407 1.00 92.12 204 PHE A O 1
ATOM 1574 N N . SER A 1 205 ? -18.578 -2.235 17.580 1.00 91.69 205 SER A N 1
ATOM 1575 C CA . SER A 1 205 ? -17.949 -1.756 16.340 1.00 91.69 205 SER A CA 1
ATOM 1576 C C . SER A 1 205 ? -16.921 -0.659 16.627 1.00 91.69 205 SER A C 1
ATOM 1578 O O . SER A 1 205 ? -15.817 -0.699 16.087 1.00 91.69 205 SER A O 1
ATOM 1580 N N . ALA A 1 206 ? -17.256 0.282 17.518 1.00 92.25 206 ALA A N 1
ATOM 1581 C CA . ALA A 1 206 ? -16.331 1.319 17.964 1.00 92.25 206 ALA A CA 1
ATOM 1582 C C . ALA A 1 206 ? -15.147 0.731 18.743 1.00 92.25 206 ALA A C 1
ATOM 1584 O O . ALA A 1 206 ? -14.008 1.104 18.478 1.00 92.25 206 ALA A O 1
ATOM 1585 N N . ALA A 1 207 ? -15.393 -0.219 19.651 1.00 93.81 207 ALA A N 1
ATOM 1586 C CA . ALA A 1 207 ? -14.327 -0.882 20.401 1.00 93.81 207 ALA A CA 1
ATOM 1587 C C . ALA A 1 207 ? -13.383 -1.676 19.491 1.00 93.81 207 ALA A C 1
ATOM 1589 O O . ALA A 1 207 ? -12.168 -1.575 19.643 1.00 93.81 207 ALA A O 1
ATOM 1590 N N . LYS A 1 208 ? -13.922 -2.404 18.505 1.00 93.69 208 LYS A N 1
ATOM 1591 C CA . LYS A 1 208 ? -13.107 -3.154 17.548 1.00 93.69 208 LYS A CA 1
ATOM 1592 C C . LYS A 1 208 ? -12.278 -2.227 16.660 1.00 93.69 208 LYS A C 1
ATOM 1594 O O . LYS A 1 208 ? -11.096 -2.474 16.467 1.00 93.69 208 LYS A O 1
ATOM 1599 N N . MET A 1 209 ? -12.864 -1.128 16.183 1.00 93.19 209 MET A N 1
ATOM 1600 C CA . MET A 1 209 ? -12.107 -0.102 15.464 1.00 93.19 209 MET A CA 1
ATOM 1601 C C . MET A 1 209 ? -10.991 0.487 16.331 1.00 93.19 209 MET A C 1
ATOM 1603 O O . MET A 1 209 ? -9.865 0.607 15.860 1.00 93.19 209 MET A O 1
ATOM 1607 N N . ALA A 1 210 ? -11.292 0.838 17.583 1.00 93.94 210 ALA A N 1
ATOM 1608 C CA . ALA A 1 210 ? -10.322 1.398 18.518 1.00 93.94 210 ALA A CA 1
ATOM 1609 C C . ALA A 1 210 ? -9.183 0.411 18.837 1.00 93.94 210 ALA A C 1
ATOM 1611 O O . ALA A 1 210 ? -8.034 0.827 18.938 1.00 93.94 210 ALA A O 1
ATOM 1612 N N . GLU A 1 211 ? -9.482 -0.886 18.943 1.00 94.31 211 GLU A N 1
ATOM 1613 C CA . GLU A 1 211 ? -8.491 -1.965 19.063 1.00 94.31 211 GLU A CA 1
ATOM 1614 C C . GLU A 1 211 ? -7.587 -2.033 17.825 1.00 94.31 211 GLU A C 1
ATOM 1616 O O . GLU A 1 211 ? -6.365 -2.011 17.959 1.00 94.31 211 GLU A O 1
ATOM 1621 N N . ASP A 1 212 ? -8.173 -2.072 16.626 1.00 92.81 212 ASP A N 1
ATOM 1622 C CA . ASP A 1 212 ? -7.430 -2.249 15.372 1.00 92.81 212 ASP A CA 1
ATOM 1623 C C . ASP A 1 212 ? -6.494 -1.067 15.066 1.00 92.81 212 ASP A C 1
ATOM 1625 O O . ASP A 1 212 ? -5.437 -1.257 14.463 1.00 92.81 212 ASP A O 1
ATOM 1629 N N . ILE A 1 213 ? -6.851 0.146 15.506 1.00 92.00 213 ILE A N 1
ATOM 1630 C CA . ILE A 1 213 ? -5.993 1.338 15.387 1.00 92.00 213 ILE A CA 1
ATOM 1631 C C . ILE A 1 213 ? -5.126 1.589 16.630 1.00 92.00 213 ILE A C 1
ATOM 1633 O O . ILE A 1 213 ? -4.412 2.590 16.664 1.00 92.00 213 ILE A O 1
ATOM 1637 N N . ASN A 1 214 ? -5.196 0.713 17.641 1.00 91.25 214 ASN A N 1
ATOM 1638 C CA . ASN A 1 214 ? -4.542 0.868 18.942 1.00 91.25 214 ASN A CA 1
ATOM 1639 C C . ASN A 1 214 ? -4.755 2.269 19.554 1.00 91.25 214 ASN A C 1
ATOM 1641 O O . ASN A 1 214 ? -3.800 2.954 19.918 1.00 91.25 214 ASN A O 1
ATOM 1645 N N . ALA A 1 215 ? -6.013 2.714 19.613 1.00 94.19 215 ALA A N 1
ATOM 1646 C CA . ALA A 1 215 ? -6.379 4.030 20.127 1.00 94.19 215 ALA A CA 1
ATOM 1647 C C . ALA A 1 215 ? -5.929 4.209 21.586 1.00 94.19 215 ALA A C 1
ATOM 1649 O O . ALA A 1 215 ? -6.067 3.289 22.392 1.00 94.19 215 ALA A O 1
ATOM 1650 N N . ASP A 1 216 ? -5.458 5.406 21.943 1.00 94.75 216 ASP A N 1
ATOM 1651 C CA . ASP A 1 216 ? -5.052 5.745 23.318 1.00 94.75 216 ASP A CA 1
ATOM 1652 C C . ASP A 1 216 ? -6.234 5.752 24.303 1.00 94.75 216 ASP A C 1
ATOM 1654 O O . ASP A 1 216 ? -6.063 5.572 25.510 1.00 94.75 216 ASP A O 1
ATOM 1658 N N . GLU A 1 217 ? -7.444 5.974 23.788 1.00 95.00 217 GLU A N 1
ATOM 1659 C CA . GLU A 1 217 ? -8.668 6.067 24.572 1.00 95.00 217 GLU A CA 1
ATOM 1660 C C . GLU A 1 217 ? -9.893 5.674 23.735 1.00 95.00 217 GLU A C 1
ATOM 1662 O O . GLU A 1 217 ? -10.028 6.073 22.575 1.00 95.00 217 GLU A O 1
ATOM 1667 N N . LEU A 1 218 ? -10.823 4.932 24.344 1.00 96.38 218 LEU A N 1
ATOM 1668 C CA . LEU A 1 218 ? -12.149 4.665 23.782 1.00 96.38 218 LEU A CA 1
ATOM 1669 C C . LEU A 1 218 ? -13.214 5.465 24.536 1.00 96.38 218 LEU A C 1
ATOM 1671 O O . LEU A 1 218 ? -13.438 5.238 25.720 1.00 96.38 218 LEU A O 1
ATOM 1675 N N . VAL A 1 219 ? -13.951 6.333 23.843 1.00 96.38 219 VAL A N 1
ATOM 1676 C CA . VAL A 1 219 ? -15.060 7.093 24.441 1.00 96.38 219 VAL A CA 1
ATOM 1677 C C . VAL A 1 219 ? -16.397 6.614 23.883 1.00 96.38 219 VAL A C 1
ATOM 1679 O O . VAL A 1 219 ? -16.678 6.750 22.693 1.00 96.38 219 VAL A O 1
ATOM 1682 N N . ILE A 1 220 ? -17.261 6.099 24.757 1.00 95.62 220 ILE A N 1
ATOM 1683 C CA . ILE A 1 220 ? -18.629 5.688 24.435 1.00 95.62 220 ILE A CA 1
ATOM 1684 C C . ILE A 1 220 ? -19.605 6.732 24.977 1.00 95.62 220 ILE A C 1
ATOM 1686 O O . ILE A 1 220 ? -19.830 6.854 26.184 1.00 95.62 220 ILE A O 1
ATOM 1690 N N . LEU A 1 221 ? -20.238 7.465 24.062 1.00 94.38 221 LEU A N 1
ATOM 1691 C CA . LEU A 1 221 ? -21.224 8.482 24.409 1.00 94.38 221 LEU A CA 1
ATOM 1692 C C . LEU A 1 221 ? -22.626 7.881 24.590 1.00 94.38 221 LEU A C 1
ATOM 1694 O O . LEU A 1 221 ? -23.101 7.068 23.793 1.00 94.38 221 LEU A O 1
ATOM 1698 N N . THR A 1 222 ? -23.311 8.303 25.649 1.00 93.62 222 THR A N 1
ATOM 1699 C CA . THR A 1 222 ? -24.651 7.852 26.039 1.00 93.62 222 THR A CA 1
ATOM 1700 C C . THR A 1 222 ? -25.514 9.031 26.521 1.00 93.62 222 THR A C 1
ATOM 1702 O O . THR A 1 222 ? -25.146 10.194 26.374 1.00 93.62 222 THR A O 1
ATOM 1705 N N . THR A 1 223 ? -26.708 8.763 27.048 1.00 93.00 223 THR A N 1
ATOM 1706 C CA . THR A 1 223 ? -27.648 9.789 27.546 1.00 93.00 223 THR A CA 1
ATOM 1707 C C . THR A 1 223 ? -27.486 10.096 29.034 1.00 93.00 223 THR A C 1
ATOM 1709 O O . THR A 1 223 ? -28.259 10.870 29.588 1.00 93.00 223 THR A O 1
ATOM 1712 N N . VAL A 1 224 ? -26.529 9.457 29.701 1.00 94.31 224 VAL A N 1
ATOM 1713 C CA . VAL A 1 224 ? -26.288 9.565 31.141 1.00 94.31 224 VAL A CA 1
ATOM 1714 C C . VAL A 1 224 ? -24.829 9.902 31.410 1.00 94.31 224 VAL A C 1
ATOM 1716 O O . VAL A 1 224 ? -23.951 9.494 30.657 1.00 94.31 224 VAL A O 1
ATOM 1719 N N . ASP A 1 225 ? -24.566 10.635 32.489 1.00 95.81 225 ASP A N 1
ATOM 1720 C CA . ASP A 1 225 ? -23.211 11.112 32.780 1.00 95.81 225 ASP A CA 1
ATOM 1721 C C . ASP A 1 225 ? -22.261 9.987 33.196 1.00 95.81 225 ASP A C 1
ATOM 1723 O O . ASP A 1 225 ? -21.077 10.066 32.888 1.00 95.81 225 ASP A O 1
ATOM 1727 N N . HIS A 1 226 ? -22.782 8.935 33.834 1.00 96.94 226 HIS A N 1
ATOM 1728 C CA . HIS A 1 226 ? -22.044 7.757 34.293 1.00 96.94 226 HIS A CA 1
ATOM 1729 C C . HIS A 1 226 ? -22.830 6.476 33.986 1.00 96.94 226 HIS A C 1
ATOM 1731 O O . HIS A 1 226 ? -24.055 6.497 33.837 1.00 96.94 226 HIS A O 1
ATOM 1737 N N . ALA A 1 227 ? -22.148 5.334 33.966 1.00 96.69 227 ALA A N 1
ATOM 1738 C CA . ALA A 1 227 ? -22.790 4.064 34.264 1.00 96.69 227 ALA A CA 1
ATOM 1739 C C . ALA A 1 227 ? -23.192 4.031 35.747 1.00 96.69 227 ALA A C 1
ATOM 1741 O O . ALA A 1 227 ? -22.530 4.618 36.606 1.00 96.69 227 ALA A O 1
ATOM 1742 N N . PHE A 1 228 ? -24.284 3.338 36.056 1.00 97.12 228 PHE A N 1
ATOM 1743 C CA . PHE A 1 228 ? -24.831 3.281 37.407 1.00 97.12 228 PHE A CA 1
ATOM 1744 C C . PHE A 1 228 ? -25.058 1.840 37.848 1.00 97.12 228 PHE A C 1
ATOM 1746 O O . PHE A 1 228 ? -25.580 1.028 37.082 1.00 97.12 228 PHE A O 1
ATOM 1753 N N . LEU A 1 229 ? -24.752 1.555 39.112 1.00 96.19 229 LEU A N 1
ATOM 1754 C CA . LEU A 1 229 ? -25.334 0.419 39.819 1.00 96.19 229 LEU A CA 1
ATOM 1755 C C . LEU A 1 229 ? -26.764 0.781 40.216 1.00 96.19 229 LEU A C 1
ATOM 1757 O O . LEU A 1 229 ? -27.032 1.923 40.591 1.00 96.19 229 LEU A O 1
ATOM 1761 N N . ASN A 1 230 ? -27.678 -0.189 40.149 1.00 94.75 230 ASN A N 1
ATOM 1762 C CA . ASN A 1 230 ? -29.090 -0.003 40.504 1.00 94.75 230 ASN A CA 1
ATOM 1763 C C . ASN A 1 230 ? -29.760 1.171 39.764 1.00 94.75 230 ASN A C 1
ATOM 1765 O O . ASN A 1 230 ? -30.507 1.944 40.361 1.00 94.75 230 ASN A O 1
ATO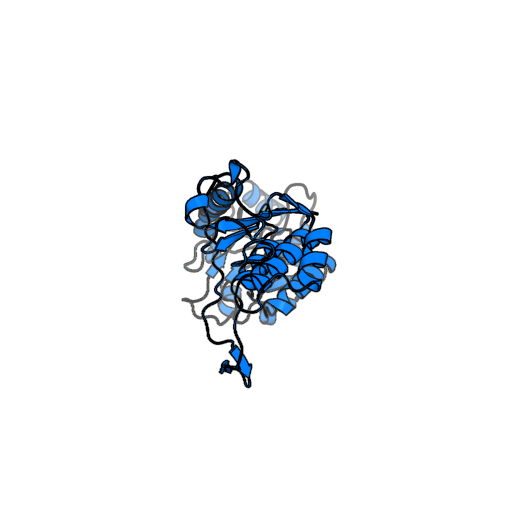M 1769 N N . TYR A 1 231 ? -29.489 1.308 38.462 1.00 94.12 231 TYR A N 1
ATOM 1770 C CA . TYR A 1 231 ? -30.038 2.390 37.643 1.00 94.12 231 TYR A CA 1
ATOM 1771 C C . TYR A 1 231 ? -31.567 2.511 37.783 1.00 94.12 231 TYR A C 1
ATOM 1773 O O . TYR A 1 231 ? -32.292 1.521 37.665 1.00 94.12 231 TYR A O 1
ATOM 1781 N N . GLY A 1 232 ? -32.047 3.729 38.045 1.00 91.88 232 GLY A N 1
ATOM 1782 C CA . GLY A 1 232 ? -33.464 4.047 38.226 1.00 91.88 232 GLY A CA 1
ATOM 1783 C C . GLY A 1 232 ? -34.073 3.639 39.575 1.00 91.88 232 GLY A C 1
ATOM 1784 O O . GLY A 1 232 ? -35.285 3.767 39.735 1.00 91.88 232 GLY A O 1
ATOM 1785 N N . LYS A 1 233 ? -33.280 3.148 40.538 1.00 94.31 233 LYS A N 1
ATOM 1786 C CA . LYS A 1 233 ? -33.743 2.777 41.890 1.00 94.31 233 LYS A CA 1
ATOM 1787 C C . LYS A 1 233 ? -33.305 3.803 42.941 1.00 94.31 233 LYS A C 1
ATOM 1789 O O . LYS A 1 233 ? -32.397 4.594 42.707 1.00 94.31 233 LYS A O 1
ATOM 1794 N N . GLU A 1 234 ? -33.908 3.752 44.130 1.00 93.62 234 GLU A N 1
ATOM 1795 C CA . GLU A 1 234 ? -33.563 4.645 45.255 1.00 93.62 234 GLU A CA 1
ATOM 1796 C C . GLU A 1 234 ? -32.096 4.526 45.692 1.00 93.62 234 GLU A C 1
ATOM 1798 O O . GLU A 1 234 ? -31.488 5.503 46.115 1.00 93.62 234 GLU A O 1
ATOM 1803 N N . ASN A 1 235 ? -31.508 3.337 45.547 1.00 93.69 235 ASN A N 1
ATOM 1804 C CA . ASN A 1 235 ? -30.111 3.053 45.864 1.00 93.69 235 ASN A CA 1
ATOM 1805 C C . ASN A 1 235 ? -29.185 3.128 44.633 1.00 93.69 235 ASN A C 1
ATOM 1807 O O . ASN A 1 235 ? -28.187 2.405 44.569 1.00 93.69 235 ASN A O 1
ATOM 1811 N N . GLN A 1 236 ? -29.526 3.955 43.639 1.00 96.75 236 GLN A N 1
ATOM 1812 C CA . GLN A 1 236 ? -28.689 4.180 42.463 1.00 96.75 236 GLN A CA 1
ATOM 1813 C C . GLN A 1 236 ? -27.326 4.766 42.863 1.00 96.75 236 GLN A C 1
ATOM 1815 O O . GLN A 1 236 ? -27.253 5.757 43.588 1.00 96.75 236 GLN A O 1
ATOM 1820 N N . GLN A 1 237 ? -26.243 4.205 42.322 1.00 96.81 237 GLN A N 1
ATOM 1821 C CA . GLN A 1 237 ? -24.877 4.657 42.593 1.00 96.81 237 GLN A CA 1
ATOM 1822 C C . GLN A 1 237 ? -24.102 4.863 41.291 1.00 96.81 237 GLN A C 1
ATOM 1824 O O . GLN A 1 237 ? -24.026 3.957 40.464 1.00 96.81 237 GLN A O 1
ATOM 1829 N N . ALA A 1 238 ? -23.515 6.049 41.113 1.00 96.94 238 ALA A N 1
ATOM 1830 C CA . ALA A 1 238 ? -22.668 6.354 39.961 1.00 96.94 238 ALA A CA 1
ATOM 1831 C C . ALA A 1 238 ? -21.338 5.596 40.036 1.00 96.94 238 ALA A C 1
ATOM 1833 O O . ALA A 1 238 ? -20.708 5.527 41.095 1.00 96.94 238 ALA A O 1
ATOM 1834 N N . ILE A 1 239 ? -20.895 5.069 38.898 1.00 97.44 239 ILE A N 1
ATOM 1835 C CA . ILE A 1 239 ? -19.583 4.449 38.747 1.00 97.44 239 ILE A CA 1
ATOM 1836 C C . ILE A 1 239 ? -18.628 5.513 38.193 1.00 97.44 239 ILE A C 1
ATOM 1838 O O . ILE A 1 239 ? -18.804 5.997 37.075 1.00 97.44 239 ILE A O 1
ATOM 1842 N N . GLY A 1 240 ? -17.635 5.901 38.994 1.00 96.00 240 GLY A N 1
ATOM 1843 C CA . GLY A 1 240 ? -16.548 6.789 38.573 1.00 96.00 240 GLY A CA 1
ATOM 1844 C C . GLY A 1 240 ? -15.415 6.002 37.914 1.00 96.00 240 GLY A C 1
ATOM 1845 O O . GLY A 1 240 ? -15.622 5.293 36.933 1.00 96.00 240 GLY A O 1
ATOM 1846 N N . LYS A 1 241 ? -14.211 6.090 38.483 1.00 97.38 241 LYS A N 1
ATOM 1847 C CA . LYS A 1 241 ? -13.047 5.311 38.044 1.00 97.38 241 LYS A CA 1
ATOM 1848 C C . LYS A 1 241 ? -13.093 3.887 38.613 1.00 97.38 241 LYS A C 1
ATOM 1850 O O . LYS A 1 241 ? -13.233 3.722 39.823 1.00 97.38 241 LYS A O 1
ATOM 1855 N N . ILE A 1 242 ? -12.972 2.871 37.759 1.00 98.19 242 ILE A N 1
ATOM 1856 C CA . ILE A 1 242 ? -13.136 1.459 38.133 1.00 98.19 242 ILE A CA 1
ATOM 1857 C C . ILE A 1 242 ? -12.233 0.527 37.316 1.00 98.19 242 ILE A C 1
ATOM 1859 O O . ILE A 1 242 ? -11.986 0.765 36.136 1.00 98.19 242 ILE A O 1
ATOM 1863 N N . LYS A 1 243 ? -11.764 -0.558 37.944 1.00 98.19 243 LYS A N 1
ATOM 1864 C CA . LYS A 1 243 ? -11.027 -1.619 37.248 1.00 98.19 243 LYS A CA 1
ATOM 1865 C C . LYS A 1 243 ? -11.949 -2.476 36.389 1.00 98.19 243 LYS A C 1
ATOM 1867 O O . LYS A 1 243 ? -13.050 -2.815 36.831 1.00 98.19 243 LYS A O 1
ATOM 1872 N N . ALA A 1 244 ? -11.467 -2.917 35.231 1.00 97.50 244 ALA A N 1
ATOM 1873 C CA . ALA A 1 244 ? -12.173 -3.845 34.352 1.00 97.50 244 ALA A CA 1
ATOM 1874 C C . ALA A 1 244 ? -12.593 -5.127 35.099 1.00 97.50 244 ALA A C 1
ATOM 1876 O O . ALA A 1 244 ? -13.736 -5.563 34.973 1.00 97.50 244 ALA A O 1
ATOM 1877 N N . GLU A 1 245 ? -11.729 -5.665 35.968 1.00 97.56 245 GLU A N 1
ATOM 1878 C CA . GLU A 1 245 ? -12.026 -6.844 36.798 1.00 97.56 245 GLU A CA 1
ATOM 1879 C C . GLU A 1 245 ? -13.250 -6.637 37.708 1.00 97.56 245 GLU A C 1
ATOM 1881 O O . GLU A 1 245 ? -14.147 -7.479 37.760 1.00 97.56 245 GLU A O 1
ATOM 1886 N N . GLN A 1 246 ? -13.329 -5.494 38.392 1.00 97.62 246 GLN A N 1
ATOM 1887 C CA . GLN A 1 246 ? -14.469 -5.178 39.254 1.00 97.62 246 GLN A CA 1
ATOM 1888 C C . GLN A 1 246 ? -15.733 -4.919 38.427 1.00 97.62 246 GLN A C 1
ATOM 1890 O O . GLN A 1 246 ? -16.833 -5.320 38.805 1.00 97.62 246 GLN A O 1
ATOM 1895 N N . LEU A 1 247 ? -15.588 -4.286 37.263 1.00 97.12 247 LEU A N 1
ATOM 1896 C CA . LEU A 1 247 ? -16.713 -4.029 36.375 1.00 97.12 247 LEU A CA 1
ATOM 1897 C C . LEU A 1 247 ? -17.302 -5.329 35.796 1.00 97.12 247 LEU A C 1
ATOM 1899 O O . LEU A 1 247 ? -18.522 -5.441 35.670 1.00 97.12 247 LEU A O 1
ATOM 1903 N N . LYS A 1 248 ? -16.462 -6.342 35.536 1.00 97.50 248 LYS A N 1
ATOM 1904 C CA . LYS A 1 248 ? -16.893 -7.705 35.176 1.00 97.50 248 LYS A CA 1
ATOM 1905 C C . LYS A 1 248 ? -17.713 -8.374 36.276 1.00 97.50 248 LYS A C 1
ATOM 1907 O 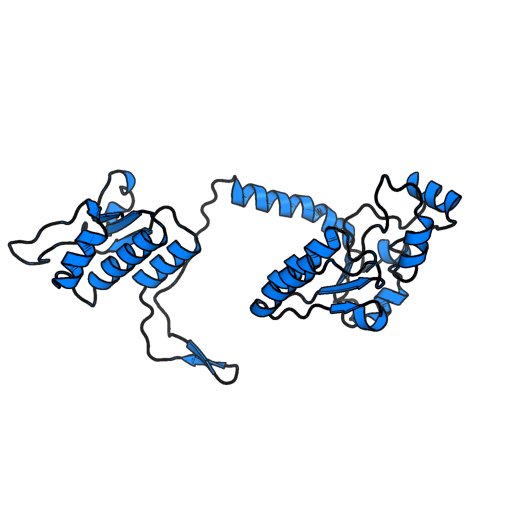O . LYS A 1 248 ? -18.684 -9.059 35.963 1.00 97.50 248 LYS A O 1
ATOM 1912 N N . GLN A 1 249 ? -17.360 -8.170 37.547 1.00 97.62 249 GLN A N 1
ATOM 1913 C CA . GLN A 1 249 ? -18.152 -8.690 38.668 1.00 97.62 249 GLN A CA 1
ATOM 1914 C C . GLN A 1 249 ? -19.560 -8.081 38.653 1.00 97.62 249 GLN A C 1
ATOM 1916 O O . GLN A 1 249 ? -20.547 -8.813 38.640 1.00 97.62 249 GLN A O 1
ATOM 1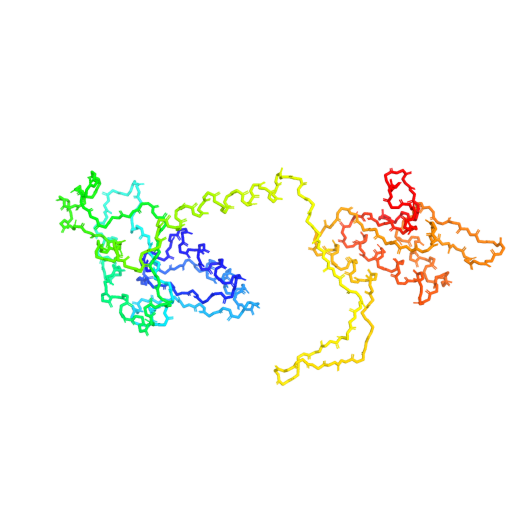921 N N . TYR A 1 250 ? -19.667 -6.757 38.508 1.00 97.44 250 TYR A N 1
ATOM 1922 C CA . TYR A 1 250 ? -20.967 -6.084 38.401 1.00 97.44 250 TYR A CA 1
ATOM 1923 C C . TYR A 1 250 ? -21.774 -6.504 37.166 1.00 97.44 250 TYR A C 1
ATOM 1925 O O . TYR A 1 250 ? -23.004 -6.603 37.214 1.00 97.44 250 TYR A O 1
ATOM 1933 N N . LEU A 1 251 ? -21.092 -6.783 36.057 1.00 95.56 251 LEU A N 1
ATOM 1934 C CA . LEU A 1 251 ? -21.717 -7.341 34.865 1.00 95.56 251 LEU A CA 1
ATOM 1935 C C . LEU A 1 251 ? -22.318 -8.730 35.145 1.00 95.56 251 LEU A C 1
ATOM 1937 O O . LEU A 1 251 ? -23.462 -8.981 34.762 1.00 95.56 251 LEU A O 1
ATOM 1941 N N . ALA A 1 252 ? -21.585 -9.602 35.847 1.00 96.06 252 ALA A N 1
ATOM 1942 C CA . ALA A 1 252 ? -22.039 -10.942 36.229 1.00 96.06 252 ALA A CA 1
ATOM 1943 C C . ALA A 1 252 ? -23.185 -10.918 37.257 1.00 96.06 252 ALA A C 1
ATOM 1945 O O . ALA A 1 252 ? -24.077 -11.763 37.205 1.00 96.06 252 ALA A O 1
ATOM 1946 N N . GLU A 1 253 ? -23.201 -9.922 38.145 1.00 96.25 253 GLU A N 1
ATOM 1947 C CA . GLU A 1 253 ? -24.290 -9.671 39.101 1.00 96.25 253 GLU A CA 1
ATOM 1948 C C . GLU A 1 253 ? -25.565 -9.107 38.441 1.00 96.25 253 GLU A C 1
ATOM 1950 O O . GLU A 1 253 ? -26.612 -9.014 39.082 1.00 96.25 253 GLU A O 1
ATOM 1955 N N . GLY A 1 254 ? -25.513 -8.759 37.150 1.00 94.69 254 GLY A N 1
ATOM 1956 C CA . GLY A 1 254 ? -26.688 -8.353 36.380 1.00 94.69 254 GLY A CA 1
ATOM 1957 C C . GLY A 1 254 ? -27.116 -6.899 36.589 1.00 94.69 254 GLY A C 1
ATOM 1958 O O . GLY A 1 254 ? -28.282 -6.572 36.362 1.00 94.69 254 GLY A O 1
ATOM 1959 N N . TYR A 1 255 ? -26.201 -6.004 36.987 1.00 95.69 255 TYR A N 1
ATOM 1960 C CA . TYR A 1 255 ? -26.530 -4.583 37.179 1.00 95.69 255 TYR A CA 1
ATOM 1961 C C . TYR A 1 255 ? -26.861 -3.831 35.879 1.00 95.69 255 TYR A C 1
ATOM 1963 O O . TYR A 1 255 ? -27.506 -2.782 35.938 1.00 95.69 255 TYR A O 1
ATOM 1971 N N . PHE A 1 256 ? -26.443 -4.333 34.710 1.00 96.44 256 PHE A N 1
ATOM 1972 C CA . PHE A 1 256 ? -26.549 -3.616 33.434 1.00 96.44 256 PHE A CA 1
ATOM 1973 C C . PHE A 1 256 ? -27.558 -4.262 32.474 1.00 96.44 256 PHE A C 1
ATOM 1975 O O . PHE A 1 256 ? -27.519 -5.462 32.207 1.00 96.44 256 PHE A O 1
ATOM 1982 N N . ALA A 1 257 ? -28.453 -3.449 31.904 1.00 93.25 257 ALA A N 1
ATOM 1983 C CA . ALA A 1 257 ? -29.505 -3.920 31.004 1.00 93.25 257 ALA A CA 1
ATOM 1984 C C . ALA A 1 257 ? -28.977 -4.271 29.598 1.00 93.25 257 ALA A C 1
ATOM 1986 O O . ALA A 1 257 ? -28.250 -3.486 28.984 1.00 93.25 257 ALA A O 1
ATOM 1987 N N . ALA A 1 258 ? -29.409 -5.424 29.069 1.00 88.25 258 ALA A N 1
ATOM 1988 C CA . ALA A 1 258 ? -28.909 -6.035 27.829 1.00 88.25 258 ALA A CA 1
ATOM 1989 C C . ALA A 1 258 ? -29.070 -5.185 26.556 1.00 88.25 258 ALA A C 1
ATOM 1991 O O . ALA A 1 258 ? -28.268 -5.310 25.642 1.00 88.25 258 ALA A O 1
ATOM 1992 N N . GLY A 1 259 ? -30.085 -4.320 26.493 1.00 84.75 259 GLY A N 1
ATOM 1993 C CA . GLY A 1 259 ? -30.352 -3.470 25.327 1.00 84.75 259 GLY A CA 1
ATOM 1994 C C . GLY A 1 259 ? -29.819 -2.040 25.436 1.00 84.75 259 GLY A C 1
ATOM 1995 O O . GLY A 1 259 ? -30.165 -1.211 24.598 1.00 84.75 259 GLY A O 1
ATOM 1996 N N . SER A 1 260 ? -29.062 -1.705 26.487 1.00 89.56 260 SER A N 1
ATOM 1997 C CA . SER A 1 260 ? -28.612 -0.326 26.712 1.00 89.56 260 SER A CA 1
ATOM 1998 C C . SER A 1 260 ? -27.194 -0.233 27.266 1.00 89.56 260 SER A C 1
ATOM 2000 O O . SER A 1 260 ? -26.264 0.043 26.516 1.00 89.56 260 SER A O 1
ATOM 2002 N N . MET A 1 261 ? -27.016 -0.420 28.572 1.00 95.62 261 MET A N 1
ATOM 2003 C CA . MET A 1 261 ? -25.732 -0.202 29.239 1.00 95.62 261 MET A CA 1
ATOM 2004 C C . MET A 1 261 ? -24.819 -1.422 29.138 1.00 95.62 261 MET A C 1
ATOM 2006 O O . MET A 1 261 ? -23.607 -1.265 29.070 1.00 95.62 261 MET A O 1
ATOM 2010 N N . LYS A 1 262 ? -25.382 -2.634 29.086 1.00 95.50 262 LYS A N 1
ATOM 2011 C CA . LYS A 1 262 ? -24.591 -3.866 29.052 1.00 95.50 262 LYS A CA 1
ATOM 2012 C C . LYS A 1 262 ? -23.600 -3.915 27.872 1.00 95.50 262 LYS A C 1
ATOM 2014 O O . LYS A 1 262 ? -22.422 -4.109 28.163 1.00 95.50 262 LYS A O 1
ATOM 2019 N N . PRO A 1 263 ? -23.994 -3.635 26.609 1.00 94.94 263 PRO A N 1
ATOM 2020 C CA . PRO A 1 263 ? -23.048 -3.662 25.488 1.00 94.94 263 PRO A CA 1
ATOM 2021 C C . PRO A 1 263 ? -21.919 -2.634 25.633 1.00 94.94 263 PRO A C 1
ATOM 2023 O O . PRO A 1 263 ? -20.779 -2.919 25.293 1.00 94.94 263 PRO A O 1
ATOM 2026 N N . LYS A 1 264 ? -22.199 -1.461 26.221 1.00 96.19 264 LYS A N 1
ATOM 2027 C CA . LYS A 1 264 ? -21.192 -0.414 26.485 1.00 96.19 264 LYS A CA 1
ATOM 2028 C C . LYS A 1 264 ? -20.136 -0.873 27.471 1.00 96.19 264 LYS A C 1
ATOM 2030 O O . LYS A 1 264 ? -18.955 -0.619 27.278 1.00 96.19 264 LYS A O 1
ATOM 2035 N N . ILE A 1 265 ? -20.588 -1.529 28.535 1.00 97.56 265 ILE A N 1
ATOM 2036 C CA . ILE A 1 265 ? -19.719 -2.063 29.578 1.00 97.56 265 ILE A CA 1
ATOM 2037 C C . ILE A 1 265 ? -18.863 -3.196 29.017 1.00 97.56 265 ILE A C 1
ATOM 2039 O O . ILE A 1 265 ? -17.657 -3.201 29.236 1.00 97.56 265 ILE A O 1
ATOM 2043 N N . GLU A 1 266 ? -19.464 -4.117 28.262 1.00 97.19 266 GLU A N 1
ATOM 2044 C CA . GLU A 1 266 ? -18.746 -5.220 27.617 1.00 97.19 266 GLU A CA 1
ATOM 2045 C C . GLU A 1 266 ? -17.699 -4.707 26.619 1.00 97.19 266 GLU A C 1
ATOM 2047 O O . GLU A 1 266 ? -16.537 -5.093 26.717 1.00 97.19 266 GLU A O 1
ATOM 2052 N N . ALA A 1 267 ? -18.076 -3.774 25.740 1.00 96.62 267 ALA A N 1
ATOM 2053 C CA . ALA A 1 267 ? -17.175 -3.160 24.769 1.00 96.62 267 ALA A CA 1
ATOM 2054 C C . ALA A 1 267 ? -16.015 -2.396 25.437 1.00 96.62 267 ALA A C 1
ATOM 2056 O O . ALA A 1 267 ? -14.867 -2.517 25.011 1.00 96.62 267 ALA A O 1
ATOM 2057 N N . ALA A 1 268 ? -16.291 -1.644 26.511 1.00 97.69 268 ALA A N 1
ATOM 2058 C CA . ALA A 1 268 ? -15.263 -0.937 27.273 1.00 97.69 268 ALA A CA 1
ATOM 2059 C C . ALA A 1 268 ? -14.283 -1.905 27.956 1.00 97.69 268 ALA A C 1
ATOM 2061 O O . ALA A 1 268 ? -13.076 -1.692 27.893 1.00 97.69 268 ALA A O 1
ATOM 2062 N N . ILE A 1 269 ? -14.785 -2.976 28.580 1.00 97.69 269 ILE A N 1
ATOM 2063 C CA . ILE A 1 269 ? -13.947 -4.012 29.201 1.00 97.69 269 ILE A CA 1
ATOM 2064 C C . ILE A 1 269 ? -13.062 -4.685 28.148 1.00 97.69 269 ILE A C 1
ATOM 2066 O O . ILE A 1 269 ? -11.859 -4.806 28.358 1.00 97.69 269 ILE A O 1
ATOM 2070 N N . GLU A 1 270 ? -13.643 -5.099 27.020 1.00 96.19 270 GLU A N 1
ATOM 2071 C CA . GLU A 1 270 ? -12.912 -5.789 25.956 1.00 96.19 270 GLU A CA 1
ATOM 2072 C C . GLU A 1 270 ? -11.776 -4.926 25.393 1.00 96.19 270 GLU A C 1
ATOM 2074 O O . GLU A 1 270 ? -10.648 -5.404 25.265 1.00 96.19 270 GLU A O 1
ATOM 2079 N N . PHE A 1 271 ? -12.048 -3.647 25.117 1.00 97.50 271 PHE A N 1
ATOM 2080 C CA . PHE A 1 271 ? -11.030 -2.704 24.655 1.00 97.50 271 PHE A CA 1
ATOM 2081 C C . PHE A 1 271 ? -9.893 -2.547 25.672 1.00 97.50 271 PHE A C 1
ATOM 2083 O O . PHE A 1 271 ? -8.721 -2.673 25.310 1.00 97.50 271 PHE A O 1
ATOM 2090 N N . VAL A 1 272 ? -10.236 -2.306 26.941 1.00 97.44 272 VAL A N 1
ATOM 2091 C CA . VAL A 1 272 ? -9.262 -2.070 28.016 1.00 97.44 272 VAL A CA 1
ATOM 2092 C C . VAL A 1 272 ? -8.359 -3.291 28.209 1.00 97.44 272 VAL A C 1
ATOM 2094 O O . VAL A 1 272 ? -7.141 -3.155 28.305 1.00 97.44 272 VAL A O 1
ATOM 2097 N N . GLU A 1 273 ? -8.914 -4.502 28.193 1.00 95.69 273 GLU A N 1
ATOM 2098 C CA . GLU A 1 273 ? -8.133 -5.731 28.379 1.00 95.69 273 GLU A CA 1
ATOM 2099 C C . GLU A 1 273 ? -7.219 -6.059 27.198 1.00 95.69 273 GLU A C 1
ATOM 2101 O O . GLU A 1 273 ? -6.119 -6.571 27.404 1.00 95.69 273 GLU A O 1
ATOM 2106 N N . LYS A 1 274 ? -7.652 -5.767 25.967 1.00 95.81 274 LYS A N 1
ATOM 2107 C CA . LYS A 1 274 ? -6.860 -6.051 24.764 1.00 95.81 274 LYS A CA 1
ATOM 2108 C C . LYS A 1 274 ? -5.748 -5.039 24.519 1.00 95.81 274 LYS A C 1
ATOM 2110 O O . LYS A 1 274 ? -4.678 -5.423 24.057 1.00 95.81 274 LYS A O 1
ATOM 2115 N N . THR A 1 275 ? -6.006 -3.763 24.795 1.00 96.19 275 THR A N 1
ATOM 2116 C CA . THR A 1 275 ? -5.078 -2.668 24.463 1.00 96.19 275 THR A CA 1
ATOM 2117 C C . THR A 1 275 ? -4.238 -2.217 25.655 1.00 96.19 275 THR A C 1
ATOM 2119 O O . THR A 1 275 ? -3.139 -1.703 25.477 1.00 96.19 275 THR A O 1
ATOM 2122 N N . GLY A 1 276 ? -4.736 -2.398 26.883 1.00 95.75 276 GLY A N 1
ATOM 2123 C CA . GLY A 1 276 ? -4.157 -1.779 28.076 1.00 95.75 276 GLY A CA 1
ATOM 2124 C C . GLY A 1 276 ? -4.532 -0.305 28.265 1.00 95.75 276 GLY A C 1
ATOM 2125 O O . GLY A 1 276 ? -4.184 0.271 29.297 1.00 95.75 276 GLY A O 1
ATOM 2126 N N . ASN A 1 277 ? -5.251 0.286 27.309 1.00 97.06 277 ASN A N 1
ATOM 2127 C CA . ASN A 1 277 ? -5.653 1.687 27.309 1.00 97.06 277 ASN A CA 1
ATOM 2128 C C . ASN A 1 277 ? -6.998 1.887 28.021 1.00 97.06 277 ASN A C 1
ATOM 2130 O O . ASN A 1 277 ? -7.685 0.929 28.371 1.00 97.06 277 ASN A O 1
ATOM 2134 N N . LEU A 1 278 ? -7.364 3.141 28.291 1.00 96.75 278 LEU A N 1
ATOM 2135 C CA . LEU A 1 278 ? -8.541 3.472 29.099 1.00 96.75 278 LEU A CA 1
ATOM 2136 C C . LEU A 1 278 ? -9.804 3.666 28.248 1.00 96.75 278 LEU A C 1
ATOM 2138 O O . LEU A 1 278 ? -9.741 4.153 27.122 1.00 96.75 278 LEU A O 1
ATOM 2142 N N . ALA A 1 279 ? -10.964 3.324 28.809 1.00 97.75 279 ALA A N 1
ATOM 2143 C CA . ALA A 1 279 ? -12.259 3.589 28.187 1.00 97.75 279 ALA A CA 1
ATOM 2144 C C . ALA A 1 279 ? -13.130 4.489 29.071 1.00 97.75 279 ALA A C 1
ATOM 2146 O O . ALA A 1 279 ? -13.166 4.319 30.290 1.00 97.75 279 ALA A O 1
ATOM 2147 N N . ILE A 1 280 ? -13.874 5.413 28.463 1.00 97.94 280 ILE A N 1
ATOM 2148 C CA . ILE A 1 280 ? -14.807 6.312 29.146 1.00 97.94 280 ILE A CA 1
ATOM 2149 C C . ILE A 1 280 ? -16.224 6.102 28.627 1.00 97.94 280 ILE A C 1
ATOM 2151 O O . ILE A 1 280 ? -16.477 6.153 27.427 1.00 97.94 280 ILE A O 1
ATOM 2155 N N . ILE A 1 281 ? -17.177 5.939 29.544 1.00 97.81 281 ILE A N 1
ATOM 2156 C CA . ILE A 1 281 ? -18.613 5.963 29.242 1.00 97.81 281 ILE A CA 1
ATOM 2157 C C . ILE A 1 281 ? -19.214 7.217 29.874 1.00 97.81 281 ILE A C 1
ATOM 2159 O O . ILE A 1 281 ? -19.188 7.368 31.099 1.00 97.81 281 ILE A O 1
ATOM 2163 N N . THR A 1 282 ? -19.759 8.123 29.061 1.00 97.56 282 THR A N 1
ATOM 2164 C CA . THR A 1 282 ? -20.350 9.375 29.566 1.00 97.56 282 THR A CA 1
ATOM 2165 C C . THR A 1 282 ? -21.367 9.993 28.609 1.00 97.56 282 THR A C 1
ATOM 2167 O O . THR A 1 282 ? -21.636 9.461 27.535 1.00 97.56 282 THR A O 1
ATOM 2170 N N . SER A 1 283 ? -21.964 11.118 28.992 1.00 96.44 283 SER A N 1
ATOM 2171 C CA . SER A 1 283 ? -22.934 11.838 28.177 1.00 96.44 283 SER A CA 1
ATOM 2172 C C . SER A 1 283 ? -22.268 12.681 27.089 1.00 96.44 283 SER A C 1
ATOM 2174 O O . SER A 1 283 ? -21.142 13.151 27.238 1.00 96.44 283 SER A O 1
ATOM 2176 N N . LEU A 1 284 ? -22.990 12.957 25.998 1.00 94.94 284 LEU A N 1
ATOM 2177 C CA . LEU A 1 284 ? -22.512 13.887 24.963 1.00 94.94 284 LEU A CA 1
ATOM 2178 C C . LEU A 1 284 ? -22.180 15.280 25.536 1.00 94.94 284 LEU A C 1
ATOM 2180 O O . LEU A 1 284 ? -21.229 15.918 25.093 1.00 94.94 284 LEU A O 1
ATOM 2184 N N . SER A 1 285 ? -22.915 15.736 26.555 1.00 95.06 285 SER A N 1
ATOM 2185 C CA . SER A 1 285 ? -22.652 17.001 27.260 1.00 95.06 285 SER A CA 1
ATOM 2186 C C . SER A 1 285 ? -21.308 17.050 27.990 1.00 95.06 285 SER A C 1
ATOM 2188 O O . SER A 1 285 ? -20.842 18.140 28.318 1.00 95.06 285 SER A O 1
ATOM 2190 N N . ASN A 1 286 ? -20.690 15.894 28.234 1.00 95.44 286 ASN A N 1
ATOM 2191 C CA . ASN A 1 286 ? -19.387 15.770 28.878 1.00 95.44 286 ASN A CA 1
ATOM 2192 C C . ASN A 1 286 ? -18.234 15.572 27.884 1.00 95.44 286 ASN A C 1
ATOM 2194 O O . ASN A 1 286 ? -17.080 15.545 28.304 1.00 95.44 286 ASN A O 1
ATOM 2198 N N . ALA A 1 287 ? -18.502 15.488 26.575 1.00 92.06 287 ALA A N 1
ATOM 2199 C CA . ALA A 1 287 ? -17.478 15.207 25.564 1.00 92.06 287 ALA A CA 1
ATOM 2200 C C . ALA A 1 287 ? -16.342 16.250 25.525 1.00 92.06 287 ALA A C 1
ATOM 2202 O O . ALA A 1 287 ? -15.213 15.919 25.183 1.00 92.06 287 ALA A O 1
ATOM 2203 N N . ASN A 1 288 ? -16.606 17.501 25.914 1.00 92.75 288 ASN A N 1
ATOM 2204 C CA . ASN A 1 288 ? -15.591 18.556 26.007 1.00 92.75 288 ASN A CA 1
ATOM 2205 C C . ASN A 1 288 ? -14.889 18.641 27.378 1.00 92.75 288 ASN A C 1
ATOM 2207 O O . ASN A 1 288 ? -14.088 19.549 27.580 1.00 92.75 288 ASN A O 1
ATOM 2211 N N . LYS A 1 289 ? -15.202 17.736 28.313 1.00 92.81 289 LYS A N 1
ATOM 2212 C CA . LYS A 1 289 ? -14.684 17.709 29.694 1.00 92.81 289 LYS A CA 1
ATOM 2213 C C . LYS A 1 289 ? -13.972 16.400 30.036 1.00 92.81 289 LYS A C 1
ATOM 2215 O O . LYS A 1 289 ? -13.701 16.139 31.201 1.00 92.81 289 LYS A O 1
ATOM 2220 N N . LEU A 1 290 ? -13.677 15.557 29.044 1.00 91.62 290 LEU A N 1
ATOM 2221 C CA . LEU A 1 290 ? -13.077 14.232 29.261 1.00 91.62 290 LEU A CA 1
ATOM 2222 C C . LEU A 1 290 ? -11.759 14.313 30.052 1.00 91.62 290 LEU A C 1
ATOM 2224 O O . LEU A 1 290 ? -11.543 13.525 30.970 1.00 91.62 290 LEU A O 1
ATOM 2228 N N . ALA A 1 291 ? -10.947 15.342 29.789 1.00 88.75 291 ALA A N 1
ATOM 2229 C CA . ALA A 1 291 ? -9.699 15.605 30.508 1.00 88.75 291 ALA A CA 1
ATOM 2230 C C . ALA A 1 291 ? -9.884 15.895 32.014 1.00 88.75 291 ALA A C 1
ATOM 2232 O O . ALA A 1 291 ? -8.947 15.705 32.787 1.00 88.75 291 ALA A O 1
ATOM 2233 N N . ASP A 1 292 ? -11.083 16.297 32.446 1.00 91.31 292 ASP A N 1
ATOM 2234 C CA . ASP A 1 292 ? -11.404 16.563 33.854 1.00 91.31 292 ASP A CA 1
ATOM 2235 C C . ASP A 1 292 ? -11.748 15.275 34.631 1.00 91.31 292 ASP A C 1
ATOM 2237 O O . ASP A 1 292 ? -12.074 15.324 35.819 1.00 91.31 292 ASP A O 1
ATOM 2241 N N . GLY A 1 293 ? -11.696 14.107 33.977 1.00 89.69 293 GLY A N 1
ATOM 2242 C CA . GLY A 1 293 ? -11.993 12.814 34.594 1.00 89.69 293 GLY A CA 1
ATOM 2243 C C . GLY A 1 293 ? -13.490 12.557 34.799 1.00 89.69 293 GLY A C 1
ATOM 2244 O O . GLY A 1 293 ? -13.885 11.910 35.771 1.00 89.69 293 GLY A O 1
ATOM 2245 N N . VAL A 1 294 ? -14.331 13.083 33.905 1.00 93.88 294 VAL A N 1
ATOM 2246 C CA . VAL A 1 294 ? -15.789 12.892 33.935 1.00 93.88 294 VAL A CA 1
ATOM 2247 C C . VAL A 1 294 ? -16.206 11.522 33.395 1.00 93.88 294 VAL A C 1
ATOM 2249 O O . VAL A 1 294 ? -15.581 10.964 32.496 1.00 93.88 294 VAL A O 1
ATOM 2252 N N . GLY A 1 295 ? -17.319 11.000 33.911 1.00 95.94 295 GLY A N 1
ATOM 2253 C CA . GLY A 1 295 ? -17.898 9.734 33.470 1.00 95.94 295 GLY A CA 1
ATOM 2254 C C . GLY A 1 295 ? -17.388 8.491 34.188 1.00 95.94 295 GLY A C 1
ATOM 2255 O O . GLY A 1 295 ? -16.802 8.554 35.271 1.00 95.94 295 GLY A O 1
ATOM 2256 N N . THR A 1 296 ? -17.711 7.331 33.621 1.00 97.94 296 THR A N 1
ATOM 2257 C CA . THR A 1 296 ? -17.207 6.040 34.096 1.00 97.94 296 THR A CA 1
ATOM 2258 C C . THR A 1 296 ? -15.908 5.725 33.377 1.00 97.94 296 THR A C 1
ATOM 2260 O O . THR A 1 296 ? -15.939 5.445 32.182 1.00 97.94 296 THR A O 1
ATOM 2263 N N . ILE A 1 297 ? -14.790 5.770 34.103 1.00 97.94 297 ILE A N 1
ATOM 2264 C CA . ILE A 1 297 ? -13.445 5.537 33.563 1.00 97.94 297 ILE A CA 1
ATOM 2265 C C . ILE A 1 297 ? -13.031 4.107 33.892 1.00 97.94 297 ILE A C 1
ATOM 2267 O O . ILE A 1 297 ? -12.804 3.773 35.058 1.00 97.94 297 ILE A O 1
ATOM 2271 N N . VAL A 1 298 ? -12.923 3.277 32.863 1.00 98.12 298 VAL A N 1
ATOM 2272 C CA . VAL A 1 298 ? -12.537 1.869 32.948 1.00 98.12 298 VAL A CA 1
ATOM 2273 C C . VAL A 1 298 ? -11.054 1.733 32.612 1.00 98.12 298 VAL A C 1
ATOM 2275 O O . VAL A 1 298 ? -10.587 2.280 31.615 1.00 98.12 298 VAL A O 1
ATOM 2278 N N . TYR A 1 299 ? -10.312 1.023 33.459 1.00 97.31 299 TYR A N 1
ATOM 2279 C CA . TYR A 1 299 ? -8.878 0.760 33.299 1.00 97.31 299 TYR A CA 1
ATOM 2280 C C . TYR A 1 299 ? -8.535 -0.662 33.774 1.00 97.31 299 TYR A C 1
ATOM 2282 O O . TYR A 1 299 ? -9.345 -1.277 34.470 1.00 97.31 299 TYR A O 1
ATOM 2290 N N . ASN A 1 300 ? -7.363 -1.191 33.408 1.00 92.38 300 ASN A N 1
ATOM 2291 C CA . ASN A 1 300 ? -6.880 -2.497 33.893 1.00 92.38 300 ASN A CA 1
ATOM 2292 C C . ASN A 1 300 ? -6.403 -2.451 35.356 1.00 92.38 300 ASN A C 1
ATOM 2294 O O . ASN A 1 300 ? -5.649 -1.521 35.725 1.00 92.38 300 ASN A O 1
#

Solvent-accessible surface area (backbone atoms only — not comparable to full-atom values): 16658 Å² total; per-residue (Å²): 56,26,60,24,64,43,71,66,45,49,47,49,41,36,53,25,10,59,72,36,38,63,36,55,45,28,18,47,76,96,33,53,54,52,69,70,57,53,51,56,18,51,57,34,13,70,77,44,67,22,62,70,44,79,37,67,46,61,68,72,43,36,47,65,39,44,65,51,47,39,51,67,78,72,66,95,85,69,92,74,57,64,67,58,49,67,63,37,57,87,43,35,44,36,64,69,55,61,57,56,14,73,45,56,77,96,54,36,36,33,43,42,82,66,80,76,47,33,42,52,90,45,75,66,28,39,52,41,27,76,75,68,72,36,63,44,54,46,32,34,45,72,42,65,75,33,96,38,43,38,34,67,62,55,51,56,43,52,60,53,53,52,48,50,52,50,38,71,77,69,53,83,64,88,78,90,81,84,83,69,34,80,66,78,42,66,45,81,54,96,93,38,81,41,79,49,96,65,79,52,54,48,47,47,40,49,26,51,52,36,53,78,69,64,46,77,59,46,78,47,73,47,97,40,58,41,50,44,43,46,67,96,47,96,78,48,39,78,40,46,81,44,42,38,73,60,51,50,51,44,54,75,73,59,50,48,50,81,92,64,52,29,49,49,52,52,22,38,40,53,36,12,72,75,68,67,30,41,20,34,33,23,19,64,92,44,67,91,40,51,92,77,68,59,26,20,37,36,31,113

Mean predicted aligned error: 7.13 Å

pLDDT: mean 94.74, std 5.58, range [64.5, 98.88]

Sequence (300 aa):
MGDGRDNVADSLLVCGSMLGVNVHIVTPKPLFTHPDVQKIAQNFAQDSGSKNLITDDIAQGVKGANVVYTDVWVSMGENDWSERIKLLKPYTVTMKMMQMTGTPDDQLIFMHCLPAFHDRTTQVGEEIYEKYGLNEMEVTDEVFNSKYAWQFTEAENRLHSIKAVMAATLGNLFIPIACGGGGIPVIVKDGHLRGVAGVIDKDFSAAKMAEDINADELVILTTVDHAFLNYGKENQQAIGKIKAEQLKQYLAEGYFAAGSMKPKIEAAIEFVEKTGNLAIITSLSNANKLADGVGTIVYN

Foldseek 3Di:
DAQCADPVNLCCLLVCLQQQHAEFAAFDPVRHYDVVSVVNSVVSCVVSVHHYHYYPDLLVRLAQDLEDEDEDQDDPPDPDCVVSQVRGVVQAAEVVSQVSNVYDPVRHAYEYQDDALQACPDPVLVVCCVPPVDGHGNYHPPRCPDPRHCHVVVNVCVVVVVVVVCCVPPVPDDDDDDDDQDDFDWDQDPNDTDGDDDGRDPLLRQLVVCLVVLPQEAEAADAAFEDWFPPPDPPIDGAAEDELVVLVVSLVVPRDDPVGVNSNNVSQSVSQVNRQHKYFYGHPVCPVVVVVRTYHIYGD

Organism: NCBI:txid47770

Nearest PDB structures (foldseek):
  2w37-assembly1_A  TM=9.850E-01  e=1.622E-24  Lentilactobacillus hilgardii
  3upd-assembly1_A  TM=9.493E-01  e=1.785E-18  Vibrio vulnificus CMCP6
  1e19-assembly1_B  TM=5.411E-01  e=3.726E-14  Pyrococcus furiosus
  4jz7-assembly1_B  TM=4.791E-01  e=5.582E-13  Giardia lamblia ATCC 50803
  4jz7-assembly2_C  TM=4.784E-01  e=1.733E-12  Giardia lamblia ATCC 50803

=== Feature glossary ===
Key to the feature types in this record:

pLDDT. pLDDT is the predicted lDDT-Cα score: AlphaFold's confidence that the local environment of each residue (all inter-atomic distances within 15 Å) is correctly placed. It is a per-residue number between 0 and 100, with higher meaning more reliable.

Radius of gyration, Cα contacts, bounding box. The geometric summary reports three shape descriptors. Rg (radius of gyration) measures how spread out the Cα atoms are about their centre of mass; compact globular proteins have small Rg, elongated or unfolded ones large. Cα contacts (<8 Å, |i−j|>4) count long-range residue pairs in spatial proximity — high for tightly packed folds, near zero for rods or random coil. The bounding-box extents give the protein's footprint along x, y, z in Å.

Backbone torsions (φ/ψ). Backbone dihedral angles. Every residue except chain termini has a φ (preceding-C → N → Cα → C) and a ψ (N → Cα → C → next-N). They are reported in degrees following the IUPAC sign convention. Secondary structure is essentially a statement about which (φ, ψ) basin each residue occupies.

Contact-map, Ramachandran, and PAE plots. Plot images: a contact map (which residues are close in 3D, as an N×N binary image), a Ramachandran scatter (backbone torsion angles, revealing secondary-structure composition at a glance), and — for AlphaFold structures — a PAE heatmap (pairwise prediction confidence).

Predicted aligned error. Predicted Aligned Error (PAE) is an AlphaFold confidence matrix: entry (i, j) is the expected error in the position of residue j, in ångströms, when the prediction is superimposed on the true structure at residue i. Low PAE within a block of residues means that block is internally rigid and well-predicted; high PAE between two blocks means their relative placement is uncertain even if each block individually is confident.

Secondary structure (3-state, P-SEA). Three-state secondary structure (P-SEA) collapses the eight DSSP classes into helix (a), strand (b), and coil (c). P-SEA assigns these from Cα geometry alone — distances and angles — without requiring backbone oxygens, so it works on any Cα trace.

Solvent-accessible surface area. Solvent-accessible surface area (SASA) is the area in Å² traced out by the centre of a 1.4 Å probe sphere (a water molecule) rolled over the protein's van der Waals surface (Shrake–Rupley / Lee–Richards construction). Buried residues have near-zero SASA; fully exposed residues can exceed 200 Å². The total SASA scales roughly with the number of surface residues.

Foldseek 3Di. The Foldseek 3Di string encodes local tertiary geometry as a 20-letter alphabet — one character per residue — derived from the relative positions of nearby Cα atoms. Unlike the amino-acid sequence, 3Di is a direct function of the 3D structure, so two proteins with the same fold have similar 3Di strings even at low sequence identity.

B-factor. For experimental (PDB) structures, the B-factor (temperature factor) quantifies the positional spread of each atom in the crystal — a combination of thermal vibration and static disorder — in units of Å². High B-factors mark flexible loops or poorly resolved regions; low B-factors mark the rigid, well-ordered core.

mmCIF coordinates. The mmCIF block holds the 3D Cartesian coordinates of each backbone atom (N, Cα, C, O) in ångströms. mmCIF is the PDB's canonical archive format — a tagged-loop text representation of the atomic model.

InterPro / GO / CATH / organism. Functional annotations link the protein to curated databases. InterPro entries identify conserved domains and families by matching the sequence against member-database signatures (Pfam, PROSITE, CDD, …). Gene Ontology (GO) terms describe molecular function, biological process, and cellular component in a controlled vocabulary. CATH places the structure in a hierarchical fold classification (Class/Architecture/Topology/Homologous-superfamily). The organism is the source species.

Rendered structure images. Structure images are PyMOL renders from six orthogonal camera directions. Cartoon representation draws helices as coils and strands as arrows; sticks shows the backbone as bonds; surface shows the solvent-excluded envelope. Rainbow coloring maps sequence position to hue (blue→red, N→C); chain coloring assigns a distinct color per polypeptide.

Sequence. This is the polypeptide sequence — one letter per residue, N-terminus first. Length ranges from a few dozen residues for small domains to over a thousand for large multi-domain proteins.

Secondary structure (8-state, DSSP). The SS8 string is DSSP's per-residue secondary-structure call. α-helix (H) means an i→i+4 H-bond ladder; β-strand (E) means the residue participates in a β-sheet; 3₁₀ (G) and π (I) are tighter and wider helices; T/S are turns/bends; '-' is loop.

Nearest PDB structures. Structural nearest neighbors (via Foldseek easy-search vs the PDB). Reported per hit: target PDB id, E-value, and alignment TM-score. A TM-score above ~0.5 is the conventional threshold for 'same fold'.